Protein AF-A0A0D3KHF2-F1 (afdb_monomer_lite)

Foldseek 3Di:
DDDDPPDPPDPPPPPLVVVLVVLVVVVVVPPQDLDPPGVSVVVLVVLLVVLVVLLVVLLVLLVVQLVPDDFDVVAWAWDFDDDVPDPIDTDTHTPSVLLVVVSVVLCVVVVVLVVVLVVCCVPVVDSVSSSSCSRSSNVVSCPDLSNCCRVVVDDCDDQNPPPHDPDQDPVNVVVVVVVPPPPPPDDPDDDDDDDDDDDDDDDDDDDD

pLDDT: mean 73.29, std 20.89, range [23.81, 95.94]

Sequence (208 aa):
MAGEDAAPEMPTPPKSQIVLMVVMMGWKYLDVDVGPGTPGLLYLRLFYGAGMVLTVCCFGALYLKISAMPVDPKTKVKVTIEEPMKPKRTEEITLPEHDMREWKKMLTQSAASMVLIPLMHYKWEYTIPLVIQGVSGPLMLLSHSLSQVHLFGQPAEGALARPWKPPPTPFDGLKKAFEEPEAAAAPAEQAAGDAGGDAKKGSSKKKK

Structure (mmCIF, N/CA/C/O backbone):
data_AF-A0A0D3KHF2-F1
#
_entry.id   AF-A0A0D3KHF2-F1
#
loop_
_atom_site.group_PDB
_atom_site.id
_atom_site.type_symbol
_atom_site.label_atom_id
_atom_site.label_alt_id
_atom_site.label_comp_id
_atom_site.label_asym_id
_atom_site.label_entity_id
_atom_site.label_seq_id
_atom_site.pdbx_PDB_ins_code
_atom_site.Cartn_x
_atom_site.Cartn_y
_atom_site.Cartn_z
_atom_site.occupancy
_atom_site.B_iso_or_equiv
_atom_site.auth_seq_id
_atom_site.auth_comp_id
_atom_site.auth_asym_id
_atom_site.auth_atom_id
_atom_site.pdbx_PDB_model_num
ATOM 1 N N . MET A 1 1 ? 16.479 -44.523 27.516 1.00 39.41 1 MET A N 1
ATOM 2 C CA . MET A 1 1 ? 15.624 -43.842 26.522 1.00 39.41 1 MET A CA 1
ATOM 3 C C . MET A 1 1 ? 16.452 -42.701 25.972 1.00 39.41 1 MET A C 1
ATOM 5 O O . MET A 1 1 ? 16.993 -41.963 26.785 1.00 39.41 1 MET A O 1
ATOM 9 N N . ALA A 1 2 ? 16.648 -42.624 24.657 1.00 38.25 2 ALA A N 1
ATOM 10 C CA . ALA A 1 2 ? 17.274 -41.450 24.055 1.00 38.25 2 ALA A CA 1
ATOM 11 C C . ALA A 1 2 ? 16.235 -40.322 24.010 1.00 38.25 2 ALA A C 1
ATOM 13 O O . ALA A 1 2 ? 15.064 -40.601 23.751 1.00 38.25 2 ALA A O 1
ATOM 14 N N . GLY A 1 3 ? 16.648 -39.087 24.291 1.00 43.16 3 GLY A N 1
ATOM 15 C CA . GLY A 1 3 ? 15.872 -37.927 23.866 1.00 43.16 3 GLY A CA 1
ATOM 16 C C . GLY A 1 3 ? 16.066 -37.753 22.364 1.00 43.16 3 GLY A C 1
ATOM 17 O O . GLY A 1 3 ? 17.178 -37.945 21.876 1.00 43.16 3 GLY A O 1
ATOM 18 N N . GLU A 1 4 ? 15.002 -37.440 21.636 1.00 48.28 4 GLU A N 1
ATOM 19 C CA . GLU A 1 4 ? 15.127 -37.049 20.234 1.00 48.28 4 GLU A CA 1
ATOM 20 C C . GLU A 1 4 ? 15.826 -35.688 20.155 1.00 48.28 4 GLU A C 1
ATOM 22 O O . GLU A 1 4 ? 15.403 -34.730 20.806 1.00 48.28 4 GLU A O 1
ATOM 27 N N . ASP A 1 5 ? 16.891 -35.608 19.353 1.00 50.12 5 ASP A N 1
ATOM 28 C CA . ASP A 1 5 ? 17.493 -34.344 18.936 1.00 50.12 5 ASP A CA 1
ATOM 29 C C . ASP A 1 5 ? 16.456 -33.546 18.137 1.00 50.12 5 ASP A C 1
ATOM 31 O O . ASP A 1 5 ? 16.304 -33.706 16.923 1.00 50.12 5 ASP A O 1
ATOM 35 N N . ALA A 1 6 ? 15.722 -32.684 18.841 1.00 49.22 6 ALA A N 1
ATOM 36 C CA . ALA A 1 6 ? 14.844 -31.691 18.248 1.00 49.22 6 ALA A CA 1
ATOM 37 C C . ALA A 1 6 ? 15.706 -30.675 17.487 1.00 49.22 6 ALA A C 1
ATOM 39 O O . ALA A 1 6 ? 16.135 -29.658 18.036 1.00 49.22 6 ALA A O 1
ATOM 40 N N . ALA A 1 7 ? 16.000 -30.995 16.223 1.00 48.84 7 ALA A N 1
ATOM 41 C CA . ALA A 1 7 ? 16.761 -30.140 15.327 1.00 48.84 7 ALA A CA 1
ATOM 42 C C . ALA A 1 7 ? 16.166 -28.720 15.340 1.00 48.84 7 ALA A C 1
ATOM 44 O O . ALA A 1 7 ? 14.941 -28.583 15.270 1.00 48.84 7 ALA A O 1
ATOM 45 N N . PRO A 1 8 ? 16.994 -27.663 15.433 1.00 58.75 8 PRO A N 1
ATOM 46 C CA . PRO A 1 8 ? 16.491 -26.303 15.551 1.00 58.75 8 PRO A CA 1
ATOM 47 C C . PRO A 1 8 ? 15.648 -25.964 14.322 1.00 58.75 8 PRO A C 1
ATOM 49 O O . PRO A 1 8 ? 16.166 -25.929 13.202 1.00 58.75 8 PRO A O 1
ATOM 52 N N . GLU A 1 9 ? 14.349 -25.724 14.528 1.00 59.16 9 GLU A N 1
ATOM 53 C CA . GLU A 1 9 ? 13.431 -25.338 13.458 1.00 59.16 9 GLU A CA 1
ATOM 54 C C . GLU A 1 9 ? 13.922 -24.031 12.829 1.00 59.16 9 GLU A C 1
ATOM 56 O O . GLU A 1 9 ? 13.739 -22.942 13.379 1.00 59.16 9 GLU A O 1
ATOM 61 N N . MET A 1 10 ? 14.581 -24.137 11.670 1.00 57.12 10 MET A N 1
ATOM 62 C CA . MET A 1 10 ? 15.042 -22.967 10.931 1.00 57.12 10 MET A CA 1
ATOM 63 C C . MET A 1 10 ? 13.825 -22.085 10.633 1.00 57.12 10 MET A C 1
ATOM 65 O O . MET A 1 10 ? 12.889 -22.570 9.989 1.00 57.12 10 MET A O 1
ATOM 69 N N . PRO A 1 11 ? 13.805 -20.812 11.074 1.00 64.69 11 PRO A N 1
ATOM 70 C CA . PRO A 1 11 ? 12.620 -19.974 10.970 1.00 64.69 11 PRO A CA 1
ATOM 71 C C . PRO A 1 11 ? 12.265 -19.782 9.497 1.00 64.69 11 PRO A C 1
ATOM 73 O O . PRO A 1 11 ? 12.951 -19.066 8.765 1.00 64.69 11 PRO A O 1
ATOM 76 N N . THR A 1 12 ? 11.201 -20.457 9.051 1.00 66.12 12 THR A N 1
ATOM 77 C CA . THR A 1 12 ? 10.813 -20.469 7.639 1.00 66.12 12 THR A CA 1
ATOM 78 C C . THR A 1 12 ? 10.573 -19.033 7.175 1.00 66.12 12 THR A C 1
ATOM 80 O O . THR A 1 12 ? 9.787 -18.332 7.825 1.00 66.12 12 THR A O 1
ATOM 83 N N . PRO A 1 13 ? 11.209 -18.569 6.082 1.00 65.56 13 PRO A N 1
ATOM 84 C CA . PRO A 1 13 ? 11.082 -17.183 5.658 1.00 65.56 13 PRO A CA 1
ATOM 85 C C . PRO A 1 13 ? 9.604 -16.841 5.412 1.00 65.56 13 PRO A C 1
ATOM 87 O O . PRO A 1 13 ? 8.875 -17.651 4.828 1.00 65.56 13 PRO A O 1
ATOM 90 N N . PRO A 1 14 ? 9.125 -15.662 5.853 1.00 71.94 14 PRO A N 1
ATOM 91 C CA . PRO A 1 14 ? 7.726 -15.285 5.707 1.00 71.94 14 PRO A CA 1
ATOM 92 C C . PRO A 1 14 ? 7.303 -15.358 4.237 1.00 71.94 14 PRO A C 1
ATOM 94 O O . PRO A 1 14 ? 8.068 -15.006 3.342 1.00 71.94 14 PRO A O 1
ATOM 97 N N . LYS A 1 15 ? 6.060 -15.781 3.974 1.00 74.38 15 LYS A N 1
ATOM 98 C CA . LYS A 1 15 ? 5.566 -16.095 2.615 1.00 74.38 15 LYS A CA 1
ATOM 99 C C . LYS A 1 15 ? 5.821 -14.973 1.590 1.00 74.38 15 LYS A C 1
ATOM 101 O O . LYS A 1 15 ? 6.131 -15.261 0.440 1.00 74.38 15 LYS A O 1
ATOM 106 N N . SER A 1 16 ? 5.776 -13.709 2.024 1.00 71.75 16 SER A N 1
ATOM 107 C CA . SER A 1 16 ? 6.131 -12.533 1.211 1.00 71.75 16 SER A CA 1
ATOM 108 C C . SER A 1 16 ? 7.593 -12.543 0.721 1.00 71.75 16 SER A C 1
ATOM 110 O O . SER A 1 16 ? 7.859 -12.285 -0.450 1.00 71.75 16 SER A O 1
ATOM 112 N N . GLN A 1 17 ? 8.543 -12.931 1.579 1.00 76.75 17 GLN A N 1
ATOM 113 C CA . GLN A 1 17 ? 9.963 -13.064 1.235 1.00 76.75 17 GLN A CA 1
ATOM 114 C C . GLN A 1 17 ? 10.217 -14.236 0.275 1.00 76.75 17 GLN A C 1
ATOM 116 O O . GLN A 1 17 ? 11.038 -14.100 -0.628 1.00 76.75 17 GLN A O 1
ATOM 121 N N . ILE A 1 18 ? 9.480 -15.348 0.406 1.00 82.44 18 ILE A N 1
ATOM 122 C CA . ILE A 1 18 ? 9.547 -16.468 -0.552 1.00 82.44 18 ILE A CA 1
ATOM 123 C C . ILE A 1 18 ? 9.080 -16.010 -1.940 1.00 82.44 18 ILE A C 1
ATOM 125 O O . ILE A 1 18 ? 9.784 -16.228 -2.925 1.00 82.44 18 ILE A O 1
ATOM 129 N N . VAL A 1 19 ? 7.933 -15.325 -2.027 1.00 82.00 19 VAL A N 1
ATOM 130 C CA . VAL A 1 19 ? 7.432 -14.772 -3.299 1.00 82.00 19 VAL A CA 1
ATOM 131 C C . VAL A 1 19 ? 8.439 -13.787 -3.900 1.00 82.00 19 VAL A C 1
ATOM 133 O O . VAL A 1 19 ? 8.729 -13.869 -5.092 1.00 82.00 19 VAL A O 1
ATOM 136 N N . LEU A 1 20 ? 9.034 -12.910 -3.086 1.00 80.00 20 LEU A N 1
ATOM 137 C CA . LEU A 1 20 ? 10.070 -11.982 -3.539 1.00 80.00 20 LEU A CA 1
ATOM 138 C C . LEU A 1 20 ? 11.314 -12.706 -4.085 1.00 80.00 20 LEU A C 1
ATOM 140 O O . LEU A 1 20 ? 11.824 -12.323 -5.135 1.00 80.00 20 LEU A O 1
ATOM 144 N N . MET A 1 21 ? 11.785 -13.769 -3.424 1.00 79.94 21 MET A N 1
ATOM 145 C CA . MET A 1 21 ? 12.908 -14.582 -3.911 1.00 79.94 21 MET A CA 1
ATOM 146 C C . MET A 1 21 ? 12.594 -15.252 -5.255 1.00 79.94 21 MET A C 1
ATOM 148 O O . MET A 1 21 ? 13.414 -15.183 -6.169 1.00 79.94 21 MET A O 1
ATOM 152 N N . VAL A 1 22 ? 11.398 -15.833 -5.409 1.00 82.69 22 VAL A N 1
ATOM 153 C CA . VAL A 1 22 ? 10.952 -16.447 -6.673 1.00 82.69 22 VAL A CA 1
ATOM 154 C C . VAL A 1 22 ? 10.869 -15.410 -7.797 1.00 82.69 22 VAL A C 1
ATOM 156 O O . VAL A 1 22 ? 11.340 -15.672 -8.900 1.00 82.69 22 VAL A O 1
ATOM 159 N N . VAL A 1 23 ? 10.344 -14.213 -7.521 1.00 80.75 23 VAL A N 1
ATOM 160 C CA . VAL A 1 23 ? 10.268 -13.110 -8.496 1.00 80.75 23 VAL A CA 1
ATOM 161 C C . VAL A 1 23 ? 11.658 -12.632 -8.914 1.00 80.75 23 VAL A C 1
ATOM 163 O O . VAL A 1 23 ? 11.916 -12.487 -10.105 1.00 80.75 23 VAL A O 1
ATOM 166 N N . MET A 1 24 ? 12.573 -12.428 -7.964 1.00 78.56 24 MET A N 1
ATOM 167 C CA . MET A 1 24 ? 13.939 -11.964 -8.246 1.00 78.56 24 MET A CA 1
ATOM 168 C C . MET A 1 24 ? 14.760 -13.018 -9.006 1.00 78.56 24 MET A C 1
ATOM 170 O O . MET A 1 24 ? 15.545 -12.673 -9.889 1.00 78.56 24 MET A O 1
ATOM 174 N N . MET A 1 25 ? 14.552 -14.305 -8.709 1.00 79.25 25 MET A N 1
ATOM 175 C CA . MET A 1 25 ? 15.167 -15.409 -9.446 1.00 79.25 25 MET A CA 1
ATOM 176 C C . MET A 1 25 ? 14.580 -15.536 -10.857 1.00 79.25 25 MET A C 1
ATOM 178 O O . MET A 1 25 ? 15.339 -15.616 -11.818 1.00 79.25 25 MET A O 1
ATOM 182 N N . GLY A 1 26 ? 13.252 -15.474 -11.005 1.00 77.25 26 GLY A N 1
ATOM 183 C CA . GLY A 1 26 ? 12.577 -15.486 -12.306 1.00 77.25 26 GLY A CA 1
ATOM 184 C C . GLY A 1 26 ? 12.985 -14.310 -13.195 1.00 77.25 26 GLY A C 1
ATOM 185 O O . GLY A 1 26 ? 13.278 -14.511 -14.369 1.00 77.25 26 GLY A O 1
ATOM 186 N N . TRP A 1 27 ? 13.111 -13.106 -12.628 1.00 74.06 27 TRP A N 1
ATOM 187 C CA . TRP A 1 27 ? 13.583 -11.913 -13.339 1.00 74.06 27 TRP A CA 1
ATOM 188 C C . TRP A 1 27 ? 14.964 -12.116 -13.981 1.00 74.06 27 TRP A C 1
ATOM 190 O O . TRP A 1 27 ? 15.187 -11.680 -15.107 1.00 74.06 27 TRP A O 1
ATOM 200 N N . LYS A 1 28 ? 15.874 -12.839 -13.310 1.00 70.50 28 LYS A N 1
ATOM 201 C CA . LYS A 1 28 ? 17.204 -13.172 -13.849 1.00 70.50 28 LYS A CA 1
ATOM 202 C C . LYS A 1 28 ? 17.163 -14.153 -15.033 1.00 70.50 28 LYS A C 1
ATOM 204 O O . LYS A 1 28 ? 18.099 -14.157 -15.822 1.00 70.50 28 LYS A O 1
ATOM 209 N N . TYR A 1 29 ? 16.115 -14.967 -15.163 1.00 76.00 29 TYR A N 1
ATOM 210 C CA . TYR A 1 29 ? 15.938 -15.920 -16.270 1.00 76.00 29 TYR A CA 1
ATOM 211 C C . TYR A 1 29 ? 15.040 -15.399 -17.402 1.00 76.00 29 TYR A C 1
ATOM 213 O O . TYR A 1 29 ? 14.817 -16.117 -18.372 1.00 76.00 29 TYR A O 1
ATOM 221 N N . LEU A 1 30 ? 14.489 -14.188 -17.279 1.00 70.44 30 LEU A N 1
ATOM 222 C CA . LEU A 1 30 ? 13.544 -13.646 -18.257 1.00 70.44 30 LEU A CA 1
ATOM 223 C C . LEU A 1 30 ? 14.213 -12.929 -19.444 1.00 70.44 30 LEU A C 1
ATOM 225 O O . LEU A 1 30 ? 13.514 -12.627 -20.406 1.00 70.44 30 LEU A O 1
ATOM 229 N N . ASP A 1 31 ? 15.514 -12.612 -19.352 1.00 67.94 31 ASP A N 1
ATOM 230 C CA . ASP A 1 31 ? 16.320 -11.867 -20.346 1.00 67.94 31 ASP A CA 1
ATOM 231 C C . ASP A 1 31 ? 15.633 -10.613 -20.941 1.00 67.94 31 ASP A C 1
ATOM 233 O O . ASP A 1 31 ? 15.894 -10.185 -22.067 1.00 67.94 31 ASP A O 1
ATOM 237 N N . VAL A 1 32 ? 14.753 -9.974 -20.159 1.00 70.25 32 VAL A N 1
ATOM 238 C CA . VAL A 1 32 ? 14.093 -8.722 -20.545 1.00 70.25 32 VAL A CA 1
ATOM 239 C C . VAL A 1 32 ? 15.093 -7.579 -20.419 1.00 70.25 32 VAL A C 1
ATOM 241 O O . VAL A 1 32 ? 15.380 -7.107 -19.317 1.00 70.25 32 VAL A O 1
ATOM 244 N N . ASP A 1 33 ? 15.578 -7.093 -21.559 1.00 76.25 33 ASP A N 1
ATOM 245 C CA . ASP A 1 33 ? 16.363 -5.865 -21.619 1.00 76.25 33 ASP A CA 1
ATOM 246 C C . ASP A 1 33 ? 15.518 -4.668 -21.145 1.00 76.25 33 ASP A C 1
ATOM 248 O O . ASP A 1 33 ? 14.537 -4.263 -21.778 1.00 76.25 33 ASP A O 1
ATOM 252 N N . VAL A 1 34 ? 15.910 -4.101 -20.005 1.00 78.94 34 VAL A N 1
ATOM 253 C CA . VAL A 1 34 ? 15.303 -2.920 -19.373 1.00 78.94 34 VAL A CA 1
ATOM 254 C C . VAL A 1 34 ? 16.197 -1.678 -19.462 1.00 78.94 34 VAL A C 1
ATOM 256 O O . VAL A 1 34 ? 16.056 -0.759 -18.653 1.00 78.94 34 VAL A O 1
ATOM 259 N N . GLY A 1 35 ? 17.117 -1.645 -20.430 1.00 79.25 35 GLY A N 1
ATOM 260 C CA . GLY A 1 35 ? 17.930 -0.474 -20.737 1.00 79.25 35 GLY A CA 1
ATOM 261 C C . GLY A 1 35 ? 17.116 0.752 -21.196 1.00 79.25 35 GLY A C 1
ATOM 262 O O . GLY A 1 35 ? 15.934 0.645 -21.548 1.00 79.25 35 GLY A O 1
ATOM 263 N N . PRO A 1 36 ? 17.724 1.951 -21.210 1.00 75.19 36 PRO A N 1
ATOM 264 C CA . PRO A 1 36 ? 17.046 3.175 -21.629 1.00 75.19 36 PRO A CA 1
ATOM 265 C C . PRO A 1 36 ? 16.529 3.086 -23.072 1.00 75.19 36 PRO A C 1
ATOM 267 O O . PRO A 1 36 ? 17.277 2.805 -24.004 1.00 75.19 36 PRO A O 1
ATOM 270 N N . GLY A 1 37 ? 15.232 3.343 -23.257 1.00 78.88 37 GLY A N 1
ATOM 271 C CA . GLY A 1 37 ? 14.568 3.304 -24.566 1.00 78.88 37 GLY A CA 1
ATOM 272 C C . GLY A 1 37 ? 14.033 1.934 -25.007 1.00 78.88 37 GLY A C 1
ATOM 273 O O . GLY A 1 37 ? 13.411 1.862 -26.066 1.00 78.88 37 GLY A O 1
ATOM 274 N N . THR A 1 38 ? 14.208 0.861 -24.226 1.00 86.94 38 THR A N 1
ATOM 275 C CA . THR A 1 38 ? 13.707 -0.472 -24.606 1.00 86.94 38 THR A CA 1
ATOM 276 C C . THR A 1 38 ? 12.201 -0.645 -24.337 1.00 86.94 38 THR A C 1
ATOM 278 O O . THR A 1 38 ? 11.642 -0.009 -23.433 1.00 86.94 38 THR A O 1
ATOM 281 N N . PRO A 1 39 ? 11.515 -1.568 -25.044 1.00 85.94 39 PRO A N 1
ATOM 282 C CA . PRO A 1 39 ? 10.154 -1.976 -24.690 1.00 85.94 39 PRO A CA 1
ATOM 283 C C . PRO A 1 39 ? 10.059 -2.612 -23.294 1.00 85.94 39 PRO A C 1
ATOM 285 O O . PRO A 1 39 ? 9.077 -2.391 -22.587 1.00 85.94 39 PRO A O 1
ATOM 288 N N . GLY A 1 40 ? 11.090 -3.351 -22.860 1.00 86.69 40 GLY A N 1
ATOM 289 C CA . GLY A 1 40 ? 11.139 -3.979 -21.535 1.00 86.69 40 GLY A CA 1
ATOM 290 C C . GLY A 1 40 ? 11.059 -2.965 -20.394 1.00 86.69 40 GLY A C 1
ATOM 291 O O . GLY A 1 40 ? 10.315 -3.166 -19.431 1.00 86.69 40 GLY A O 1
ATOM 292 N N . LEU A 1 41 ? 11.740 -1.824 -20.536 1.00 88.38 41 LEU A N 1
ATOM 293 C CA . LEU A 1 41 ? 11.661 -0.712 -19.590 1.00 88.38 41 LEU A CA 1
ATOM 294 C C . LEU A 1 41 ? 10.245 -0.108 -19.516 1.00 88.38 41 LEU A C 1
ATOM 296 O O . LEU A 1 41 ? 9.784 0.254 -18.430 1.00 88.38 41 LEU A O 1
ATOM 300 N N . LEU A 1 42 ? 9.520 -0.035 -20.639 1.00 89.44 42 LEU A N 1
ATOM 301 C CA . LEU A 1 42 ? 8.116 0.388 -20.645 1.00 89.44 42 LEU A CA 1
ATOM 302 C C . LEU A 1 42 ? 7.215 -0.641 -19.945 1.00 89.44 42 LEU A C 1
ATOM 304 O O . LEU A 1 42 ? 6.400 -0.251 -19.108 1.00 89.44 42 LEU A O 1
ATOM 308 N N . TYR A 1 43 ? 7.383 -1.939 -20.216 1.00 90.38 43 TYR A N 1
ATOM 309 C CA . TYR A 1 43 ? 6.613 -2.990 -19.542 1.00 90.38 43 TYR A CA 1
ATOM 310 C C . TYR A 1 43 ? 6.849 -2.999 -18.025 1.00 90.38 43 TYR A C 1
ATOM 312 O O . TYR A 1 43 ? 5.887 -3.108 -17.267 1.00 90.38 43 TYR A O 1
ATOM 320 N N . LEU A 1 44 ? 8.086 -2.782 -17.563 1.00 90.38 44 LEU A N 1
ATOM 321 C CA . LEU A 1 44 ? 8.397 -2.642 -16.136 1.00 90.38 44 LEU A CA 1
ATOM 322 C C . LEU A 1 44 ? 7.713 -1.418 -15.500 1.00 90.38 44 LEU A C 1
ATOM 324 O O . LEU A 1 44 ? 7.176 -1.509 -14.394 1.00 90.38 44 LEU A O 1
ATOM 328 N N . ARG A 1 45 ? 7.689 -0.275 -16.196 1.00 92.69 45 ARG A N 1
ATOM 329 C CA . ARG A 1 45 ? 6.992 0.939 -15.733 1.00 92.69 45 ARG A CA 1
ATOM 330 C C . ARG A 1 45 ? 5.477 0.735 -15.655 1.00 92.69 45 ARG A C 1
ATOM 332 O O . ARG A 1 45 ? 4.865 1.155 -14.676 1.00 92.69 45 ARG A O 1
ATOM 339 N N . LEU A 1 46 ? 4.885 0.049 -16.635 1.00 93.50 46 LEU A N 1
ATOM 340 C CA . LEU A 1 46 ? 3.462 -0.312 -16.637 1.00 93.50 46 LEU A CA 1
ATOM 341 C C . LEU A 1 46 ? 3.125 -1.319 -15.527 1.00 93.50 46 LEU A C 1
ATOM 343 O O . LEU A 1 46 ? 2.124 -1.144 -14.837 1.00 93.50 46 LEU A O 1
ATOM 347 N N . PHE A 1 47 ? 3.979 -2.320 -15.302 1.00 92.75 47 PHE A N 1
ATOM 348 C CA . PHE A 1 47 ? 3.849 -3.286 -14.209 1.00 92.75 47 PHE A CA 1
ATOM 349 C C . PHE A 1 47 ? 3.871 -2.602 -12.833 1.00 92.75 47 PHE A C 1
ATOM 351 O O . PHE A 1 47 ? 2.952 -2.787 -12.033 1.00 92.75 47 PHE A O 1
ATOM 358 N N . TYR A 1 48 ? 4.872 -1.751 -12.581 1.00 93.56 48 TYR A N 1
ATOM 359 C CA . TYR A 1 48 ? 4.948 -0.956 -11.355 1.00 93.56 48 TYR A CA 1
ATOM 360 C C . TYR A 1 48 ? 3.725 -0.040 -11.197 1.00 93.56 48 TYR A C 1
ATOM 362 O O . TYR A 1 48 ? 3.127 0.008 -10.123 1.00 93.56 48 TYR A O 1
ATOM 370 N N . GLY A 1 49 ? 3.310 0.641 -12.272 1.00 94.88 49 GLY A N 1
ATOM 371 C CA . GLY A 1 49 ? 2.126 1.501 -12.282 1.00 94.88 49 GLY A CA 1
ATOM 372 C C . GLY A 1 49 ? 0.840 0.749 -11.931 1.00 94.88 49 GLY A C 1
ATOM 373 O O . GLY A 1 49 ? 0.070 1.220 -11.097 1.00 94.88 49 GLY A O 1
ATOM 374 N N . ALA A 1 50 ? 0.632 -0.447 -12.487 1.00 94.88 50 ALA A N 1
ATOM 375 C CA . ALA A 1 50 ? -0.513 -1.299 -12.167 1.00 94.88 50 ALA A CA 1
ATOM 376 C C . ALA A 1 50 ? -0.502 -1.758 -10.697 1.00 94.88 50 ALA A C 1
ATOM 378 O O . ALA A 1 50 ? -1.525 -1.662 -10.016 1.00 94.88 50 ALA A O 1
ATOM 379 N N . GLY A 1 51 ? 0.657 -2.179 -10.175 1.00 92.62 51 GLY A N 1
ATOM 380 C CA . GLY A 1 51 ? 0.825 -2.513 -8.756 1.00 92.62 51 GLY A CA 1
ATOM 381 C C . GLY A 1 51 ? 0.572 -1.315 -7.831 1.00 92.62 51 GLY A C 1
ATOM 382 O O . GLY A 1 51 ? -0.077 -1.451 -6.792 1.00 92.62 51 GLY A O 1
ATOM 383 N N . MET A 1 52 ? 1.009 -0.116 -8.222 1.00 93.38 52 MET A N 1
ATOM 384 C CA . MET A 1 52 ? 0.778 1.121 -7.473 1.00 93.38 52 MET A CA 1
ATOM 385 C C . MET A 1 52 ? -0.699 1.545 -7.495 1.00 93.38 52 MET A C 1
ATOM 387 O O . MET A 1 52 ? -1.240 1.881 -6.443 1.00 93.38 52 MET A O 1
ATOM 391 N N . VAL A 1 53 ? -1.386 1.450 -8.641 1.00 95.12 53 VAL A N 1
ATOM 392 C CA . VAL A 1 53 ? -2.840 1.684 -8.740 1.00 95.12 53 VAL A CA 1
ATOM 393 C C . VAL A 1 53 ? -3.609 0.700 -7.858 1.00 95.12 53 VAL A C 1
ATOM 395 O O . VAL A 1 53 ? -4.424 1.136 -7.049 1.00 95.12 53 VAL A O 1
ATOM 398 N N . LEU A 1 54 ? -3.301 -0.601 -7.923 1.00 94.31 54 LEU A N 1
ATOM 399 C CA . LEU A 1 54 ? -3.902 -1.616 -7.049 1.00 94.31 54 LEU A CA 1
ATOM 400 C C . LEU A 1 54 ? -3.687 -1.285 -5.562 1.00 94.31 54 LEU A C 1
ATOM 402 O O . LEU A 1 54 ? -4.631 -1.325 -4.775 1.00 94.31 54 LEU A O 1
ATOM 406 N N . THR A 1 55 ? -2.466 -0.889 -5.189 1.00 93.12 55 THR A N 1
ATOM 407 C CA . THR A 1 55 ? -2.111 -0.485 -3.818 1.00 93.12 55 THR A CA 1
ATOM 408 C C . THR A 1 55 ? -2.955 0.709 -3.350 1.00 93.12 55 THR A C 1
ATOM 410 O O . THR A 1 55 ? -3.530 0.673 -2.261 1.00 93.12 55 THR A O 1
ATOM 413 N N . VAL A 1 56 ? -3.099 1.748 -4.181 1.00 94.50 56 VAL A N 1
ATOM 414 C CA . VAL A 1 56 ? -3.918 2.936 -3.879 1.00 94.50 56 VAL A CA 1
ATOM 415 C C . VAL A 1 56 ? -5.411 2.593 -3.799 1.00 94.50 56 VAL A C 1
ATOM 417 O O . VAL A 1 56 ? -6.085 3.035 -2.867 1.00 94.50 56 VAL A O 1
ATOM 420 N N . CYS A 1 57 ? -5.932 1.754 -4.700 1.00 95.25 57 CYS A N 1
ATOM 421 C CA . CYS A 1 57 ? -7.313 1.269 -4.644 1.00 95.25 57 CYS A CA 1
ATOM 422 C C . CYS A 1 57 ? -7.597 0.491 -3.350 1.00 95.25 57 CYS A C 1
ATOM 424 O O . CYS A 1 57 ? -8.627 0.720 -2.714 1.00 95.25 57 CYS A O 1
ATOM 426 N N . CYS A 1 58 ? -6.675 -0.370 -2.907 1.00 94.44 58 CYS A N 1
ATOM 427 C CA . CYS A 1 58 ? -6.785 -1.067 -1.625 1.00 94.44 58 CYS A CA 1
ATOM 428 C C . CYS A 1 58 ? -6.745 -0.098 -0.429 1.00 94.44 58 CYS A C 1
ATOM 430 O O . CYS A 1 58 ? -7.572 -0.231 0.473 1.00 94.44 58 CYS A O 1
ATOM 432 N N . PHE A 1 59 ? -5.870 0.917 -0.428 1.00 95.19 59 PHE A N 1
ATOM 433 C CA . PHE A 1 59 ? -5.876 1.959 0.612 1.00 95.19 59 PHE A CA 1
ATOM 434 C C . PHE A 1 59 ? -7.193 2.748 0.658 1.00 95.19 59 PHE A C 1
ATOM 436 O O . PHE A 1 59 ? -7.689 3.020 1.753 1.00 95.19 59 PHE A O 1
ATOM 443 N N . GLY A 1 60 ? -7.784 3.073 -0.496 1.00 95.69 60 GLY A N 1
ATOM 444 C CA . GLY A 1 60 ? -9.094 3.725 -0.584 1.00 95.69 60 GLY A CA 1
ATOM 445 C C . GLY A 1 60 ? -10.236 2.838 -0.076 1.00 95.69 60 GLY A C 1
ATOM 446 O O . GLY A 1 60 ? -11.053 3.284 0.727 1.00 95.69 60 GLY A O 1
ATOM 447 N N . ALA A 1 61 ? -10.260 1.561 -0.468 1.00 95.31 61 ALA A N 1
ATOM 448 C CA . ALA A 1 61 ? -11.248 0.592 0.009 1.00 95.31 61 ALA A CA 1
ATOM 449 C C . ALA A 1 61 ? -11.171 0.379 1.533 1.00 95.31 61 ALA A C 1
ATOM 451 O O . ALA A 1 61 ? -12.206 0.314 2.199 1.00 95.31 61 ALA A O 1
ATOM 452 N N . LEU A 1 62 ? -9.956 0.333 2.095 1.00 95.12 62 LEU A N 1
ATOM 453 C CA . LEU A 1 62 ? -9.735 0.323 3.543 1.00 95.12 62 LEU A CA 1
ATOM 454 C C . LEU A 1 62 ? -10.284 1.588 4.208 1.00 95.12 62 LEU A C 1
ATOM 456 O O . LEU A 1 62 ? -11.060 1.482 5.152 1.00 95.12 62 LEU A O 1
ATOM 460 N N . TYR A 1 63 ? -9.930 2.772 3.701 1.00 95.94 63 TYR A N 1
ATOM 461 C CA . TYR A 1 63 ? -10.391 4.047 4.256 1.00 95.94 63 TYR A CA 1
ATOM 462 C C . TYR A 1 63 ? -11.921 4.130 4.318 1.00 95.94 63 TYR A C 1
ATOM 464 O O . TYR A 1 63 ? -12.475 4.508 5.351 1.00 95.94 63 TYR A O 1
ATOM 472 N N . LEU A 1 64 ? -12.602 3.726 3.240 1.00 95.69 64 LEU A N 1
ATOM 473 C CA . LEU A 1 64 ? -14.062 3.713 3.167 1.00 95.69 64 LEU A CA 1
ATOM 474 C C . LEU A 1 64 ? -14.679 2.714 4.156 1.00 95.69 64 LEU A C 1
ATOM 476 O O . LEU A 1 64 ? -15.597 3.087 4.881 1.00 95.69 64 LEU A O 1
ATOM 480 N N . LYS A 1 65 ? -14.160 1.479 4.250 1.00 93.12 65 LYS A N 1
ATOM 481 C CA . LYS A 1 65 ? -14.671 0.484 5.212 1.00 93.12 65 LYS A CA 1
ATOM 482 C C . LYS A 1 65 ? -14.455 0.899 6.669 1.00 93.12 65 LYS A C 1
ATOM 484 O O . LYS A 1 65 ? -15.369 0.755 7.473 1.00 93.12 65 LYS A O 1
ATOM 489 N N . ILE A 1 66 ? -13.288 1.454 7.004 1.00 92.06 66 ILE A N 1
ATOM 490 C CA . ILE A 1 66 ? -12.978 1.913 8.368 1.00 92.06 66 ILE A CA 1
ATOM 491 C C . ILE A 1 66 ? -13.853 3.115 8.745 1.00 92.06 66 ILE A C 1
ATOM 493 O O . ILE A 1 66 ? -14.391 3.154 9.848 1.00 92.06 66 ILE A O 1
ATOM 497 N N . SER A 1 67 ? -14.043 4.065 7.824 1.00 90.88 67 SER A N 1
ATOM 498 C CA . SER A 1 67 ? -14.866 5.264 8.055 1.00 90.88 67 SER A CA 1
ATOM 499 C C . SER A 1 67 ? -16.373 4.971 8.104 1.00 90.88 67 SER A C 1
ATOM 501 O O . SER A 1 67 ? -17.128 5.788 8.620 1.00 90.88 67 SER A O 1
ATOM 503 N N . ALA A 1 68 ? -16.811 3.819 7.586 1.00 90.94 68 ALA A N 1
ATOM 504 C CA . ALA A 1 68 ? -18.194 3.347 7.648 1.00 90.94 68 ALA A CA 1
ATOM 505 C C . ALA A 1 68 ? -18.501 2.461 8.876 1.00 90.94 68 ALA A C 1
ATOM 507 O O . ALA A 1 68 ? -19.639 2.018 9.030 1.00 90.94 68 ALA A O 1
ATOM 508 N N . MET A 1 69 ? -17.521 2.176 9.744 1.00 86.62 69 MET A N 1
ATOM 509 C CA . MET A 1 69 ? -17.769 1.411 10.971 1.00 86.62 69 MET A CA 1
ATOM 510 C C . MET A 1 69 ? -18.587 2.218 11.998 1.00 86.62 69 MET A C 1
ATOM 512 O O . MET A 1 69 ? -18.329 3.410 12.182 1.00 86.62 69 MET A O 1
ATOM 516 N N . PRO A 1 70 ? -19.514 1.578 12.739 1.00 84.00 70 PRO A N 1
ATOM 517 C CA . PRO A 1 70 ? -20.164 2.209 13.881 1.00 84.00 70 PRO A CA 1
ATOM 518 C C . PRO A 1 70 ? -19.148 2.508 14.994 1.00 84.00 70 PRO A C 1
ATOM 520 O O . PRO A 1 70 ? -18.237 1.724 15.271 1.00 84.00 70 PRO A O 1
ATOM 523 N N . VAL A 1 71 ? -19.316 3.651 15.661 1.00 82.44 71 VAL A N 1
ATOM 524 C CA . VAL A 1 71 ? -18.489 4.044 16.811 1.00 82.44 71 VAL A CA 1
ATOM 525 C C . VAL A 1 71 ? -19.149 3.538 18.093 1.00 82.44 71 VAL A C 1
ATOM 527 O O . VAL A 1 71 ? -19.859 4.278 18.769 1.00 82.44 71 VAL A O 1
ATOM 530 N N . ASP A 1 72 ? -18.926 2.268 18.431 1.00 74.62 72 ASP A N 1
ATOM 531 C CA . ASP A 1 72 ? -19.436 1.674 19.672 1.00 74.62 72 ASP A CA 1
ATOM 532 C C . ASP A 1 72 ? -18.611 2.132 20.894 1.00 74.62 72 ASP A C 1
ATOM 534 O O . ASP A 1 72 ? -17.479 1.672 21.079 1.00 74.62 72 ASP A O 1
ATOM 538 N N . PRO A 1 73 ? -19.149 2.974 21.804 1.00 63.31 73 PRO A N 1
ATOM 539 C CA . PRO A 1 73 ? -18.378 3.526 22.928 1.00 63.31 73 PRO A CA 1
ATOM 540 C C . PRO A 1 73 ? -18.011 2.481 23.996 1.00 63.31 73 PRO A C 1
ATOM 542 O O . PRO A 1 73 ? -17.200 2.755 24.881 1.00 63.31 73 PRO A O 1
ATOM 545 N N . LYS A 1 74 ? -18.607 1.283 23.921 1.00 61.19 74 LYS A N 1
ATOM 546 C CA . LYS A 1 74 ? -18.296 0.131 24.781 1.00 61.19 74 LYS A CA 1
ATOM 547 C C . LYS A 1 74 ? -17.068 -0.650 24.299 1.00 61.19 74 LYS A C 1
ATOM 549 O O . LYS A 1 74 ? -16.458 -1.356 25.097 1.00 61.19 74 LYS A O 1
ATOM 554 N N . THR A 1 75 ? -16.695 -0.524 23.026 1.00 69.94 75 THR A N 1
ATOM 555 C CA . THR A 1 75 ? -15.719 -1.409 22.375 1.00 69.94 75 THR A CA 1
ATOM 556 C C . THR A 1 75 ? -14.394 -0.677 22.181 1.00 69.94 75 THR A C 1
ATOM 558 O O . THR A 1 75 ? -14.040 -0.230 21.087 1.00 69.94 75 THR A O 1
ATOM 561 N N . LYS A 1 76 ? -13.671 -0.505 23.294 1.00 75.25 76 LYS A N 1
ATOM 562 C CA . LYS A 1 76 ? -12.374 0.178 23.325 1.00 75.25 76 LYS A CA 1
ATOM 563 C C . LYS A 1 76 ? -11.199 -0.796 23.258 1.00 75.25 76 LYS A C 1
ATOM 565 O O . LYS A 1 76 ? -11.215 -1.847 23.892 1.00 75.25 76 LYS A O 1
ATOM 570 N N . VAL A 1 77 ? -10.142 -0.388 22.565 1.00 74.31 77 VAL A N 1
ATOM 571 C CA . VAL A 1 77 ? -8.843 -1.067 22.502 1.00 74.31 77 VAL A CA 1
ATOM 572 C C . VAL A 1 77 ? -7.842 -0.286 23.354 1.00 74.31 77 VAL A C 1
ATOM 574 O O . VAL A 1 77 ? -7.737 0.934 23.230 1.00 74.31 77 VAL A O 1
ATOM 577 N N . LYS A 1 78 ? -7.085 -0.984 24.207 1.00 75.38 78 LYS A N 1
ATOM 578 C CA . LYS A 1 78 ? -5.935 -0.402 24.916 1.00 75.38 78 LYS A CA 1
ATOM 579 C C . LYS A 1 78 ? -4.722 -0.427 23.999 1.00 75.38 78 LYS A C 1
ATOM 581 O O . LYS A 1 78 ? -4.256 -1.501 23.635 1.00 75.38 78 LYS A O 1
ATOM 586 N N . VAL A 1 79 ? -4.225 0.750 23.636 1.00 71.62 79 VAL A N 1
ATOM 587 C CA . VAL A 1 79 ? -3.060 0.917 22.761 1.00 71.62 79 VAL A CA 1
ATOM 588 C C . VAL A 1 79 ? -1.934 1.554 23.556 1.00 71.62 79 VAL A C 1
ATOM 590 O O . VAL A 1 79 ? -2.054 2.693 24.007 1.00 71.62 79 VAL A O 1
ATOM 593 N N . THR A 1 80 ? -0.830 0.828 23.718 1.00 72.69 80 THR A N 1
ATOM 594 C CA . THR A 1 80 ? 0.419 1.391 24.235 1.00 72.69 80 THR A CA 1
ATOM 595 C C . THR A 1 80 ? 1.149 2.085 23.093 1.00 72.69 80 THR A C 1
ATOM 597 O O . THR A 1 80 ? 1.616 1.447 22.154 1.00 72.69 80 THR A O 1
ATOM 600 N N . ILE A 1 81 ? 1.223 3.409 23.171 1.00 67.75 81 ILE A N 1
ATOM 601 C CA . ILE A 1 81 ? 1.959 4.259 22.246 1.00 67.75 81 ILE A CA 1
ATOM 602 C C . ILE A 1 81 ? 3.397 4.362 22.755 1.00 67.75 81 ILE A C 1
ATOM 604 O O . ILE A 1 81 ? 3.666 4.945 23.811 1.00 67.75 81 ILE A O 1
ATOM 608 N N . GLU A 1 82 ? 4.316 3.786 21.986 1.00 62.06 82 GLU A N 1
ATOM 609 C CA . GLU A 1 82 ? 5.757 3.863 22.214 1.00 62.06 82 GLU A CA 1
ATOM 610 C C . GLU A 1 82 ? 6.372 4.818 21.187 1.00 62.06 82 GLU A C 1
ATOM 612 O O . GLU A 1 82 ? 6.749 4.423 20.086 1.00 62.06 82 GLU A O 1
ATOM 617 N N . GLU A 1 83 ? 6.428 6.107 21.527 1.00 66.81 83 GLU A N 1
ATOM 618 C CA . GLU A 1 83 ? 7.172 7.080 20.727 1.00 66.81 83 GLU A CA 1
ATOM 619 C C . GLU A 1 83 ? 8.659 7.077 21.126 1.00 66.81 83 GLU A C 1
ATOM 621 O O . GLU A 1 83 ? 8.955 7.081 22.322 1.00 66.81 83 GLU A O 1
ATOM 626 N N . PRO A 1 84 ? 9.612 7.190 20.181 1.00 56.38 84 PRO A N 1
ATOM 627 C CA . PRO A 1 84 ? 11.050 7.072 20.463 1.00 56.38 84 PRO A CA 1
ATOM 628 C C . PRO A 1 84 ? 11.656 8.202 21.322 1.00 56.38 84 PRO A C 1
ATOM 630 O O . PRO A 1 84 ? 12.853 8.178 21.590 1.00 56.38 84 PRO A O 1
ATOM 633 N N . MET A 1 85 ? 10.866 9.199 21.744 1.00 64.00 85 MET A N 1
ATOM 634 C CA . MET A 1 85 ? 11.304 10.322 22.593 1.00 64.00 85 MET A CA 1
ATOM 635 C C . MET A 1 85 ? 10.289 10.724 23.685 1.00 64.00 85 MET A C 1
ATOM 637 O O . MET A 1 85 ? 10.447 11.776 24.303 1.00 64.00 85 MET A O 1
ATOM 641 N N . LYS A 1 86 ? 9.241 9.927 23.951 1.00 64.44 86 LYS A N 1
ATOM 642 C CA . LYS A 1 86 ? 8.271 10.204 25.032 1.00 64.44 86 LYS A CA 1
ATOM 643 C C . LYS A 1 86 ? 8.103 8.986 25.952 1.00 64.44 86 LYS A C 1
ATOM 645 O O . LYS A 1 86 ? 8.243 7.858 25.486 1.00 64.44 86 LYS A O 1
ATOM 650 N N . PRO A 1 87 ? 7.767 9.175 27.245 1.00 67.88 87 PRO A N 1
ATOM 651 C CA . PRO A 1 87 ? 7.394 8.057 28.111 1.00 67.88 87 PRO A CA 1
ATOM 652 C C . PRO A 1 87 ? 6.195 7.304 27.522 1.00 67.88 87 PRO A C 1
ATOM 654 O O . PRO A 1 87 ? 5.259 7.936 27.025 1.00 67.88 87 PRO A O 1
ATOM 657 N N . LYS A 1 88 ? 6.220 5.967 27.602 1.00 71.44 88 LYS A N 1
ATOM 658 C CA . LYS A 1 88 ? 5.158 5.091 27.082 1.00 71.44 88 LYS A CA 1
ATOM 659 C C . LYS A 1 88 ? 3.800 5.500 27.660 1.00 71.44 88 LYS A C 1
ATOM 661 O O . LYS A 1 88 ? 3.657 5.620 28.877 1.00 71.44 88 LYS A O 1
ATOM 666 N N . ARG A 1 89 ? 2.800 5.699 26.799 1.00 69.88 89 ARG A N 1
ATOM 667 C CA . ARG A 1 89 ? 1.426 6.052 27.198 1.00 69.88 89 ARG A CA 1
ATOM 668 C C . ARG A 1 89 ? 0.459 4.982 26.726 1.00 69.88 89 ARG A C 1
ATOM 670 O O . ARG A 1 89 ? 0.518 4.584 25.571 1.00 69.88 89 ARG A O 1
ATOM 677 N N . THR A 1 90 ? -0.446 4.548 27.595 1.00 76.88 90 THR A N 1
ATOM 678 C CA . THR A 1 90 ? -1.541 3.650 27.211 1.00 76.88 90 THR A CA 1
ATOM 679 C C . THR A 1 90 ? -2.822 4.461 27.080 1.00 76.88 90 THR A C 1
ATOM 681 O O . THR A 1 90 ? -3.284 5.039 28.061 1.00 76.88 90 THR A O 1
ATOM 684 N N . GLU A 1 91 ? -3.395 4.496 25.880 1.00 79.38 91 GLU A N 1
ATOM 685 C CA . GLU A 1 91 ? -4.676 5.147 25.592 1.00 79.38 91 GLU A CA 1
ATOM 686 C C . GLU A 1 91 ? -5.774 4.089 25.400 1.00 79.38 91 GLU A C 1
ATOM 688 O O . GLU A 1 91 ? -5.546 3.045 24.787 1.00 79.38 91 GLU A O 1
ATOM 693 N N . GLU A 1 92 ? -6.978 4.352 25.916 1.00 81.81 92 GLU A N 1
ATOM 694 C CA . GLU A 1 92 ? -8.185 3.594 25.566 1.00 81.81 92 GLU A CA 1
ATOM 695 C C . GLU A 1 92 ? -8.899 4.290 24.405 1.00 81.81 92 GLU A C 1
ATOM 697 O O . GLU A 1 92 ? -9.553 5.313 24.610 1.00 81.81 92 GLU A O 1
ATOM 702 N N . ILE A 1 93 ? -8.799 3.725 23.203 1.00 83.62 93 ILE A N 1
ATOM 703 C CA . ILE A 1 93 ? -9.333 4.321 21.968 1.00 83.62 93 ILE A CA 1
ATOM 704 C C . ILE A 1 93 ? -10.405 3.425 21.345 1.00 83.62 93 ILE A C 1
ATOM 706 O O . ILE A 1 93 ? -10.475 2.233 21.646 1.00 83.62 93 ILE A O 1
ATOM 710 N N . THR A 1 94 ? -11.267 3.970 20.489 1.00 87.00 94 THR A N 1
ATOM 711 C CA . THR A 1 94 ? -12.337 3.166 19.860 1.00 87.00 94 THR A CA 1
ATOM 712 C C . THR A 1 94 ? -11.791 2.247 18.757 1.00 87.00 94 THR A C 1
ATOM 714 O O . THR A 1 94 ? -10.749 2.534 18.165 1.00 87.00 94 THR A O 1
ATOM 717 N N . LEU A 1 95 ? -12.497 1.150 18.443 1.00 86.44 95 LEU A N 1
ATOM 718 C CA . LEU A 1 95 ? -12.167 0.268 17.307 1.00 86.44 95 LEU A CA 1
ATOM 719 C C . LEU A 1 95 ? -11.887 1.016 15.979 1.00 86.44 95 LEU A C 1
ATOM 721 O O . LEU A 1 95 ? -10.806 0.816 15.421 1.00 86.44 95 LEU A O 1
ATOM 725 N N . PRO A 1 96 ? -12.788 1.881 15.460 1.00 87.06 96 PRO A N 1
ATOM 726 C CA . PRO A 1 96 ? -12.527 2.612 14.219 1.00 87.06 96 PRO A CA 1
ATOM 727 C C . PRO A 1 96 ? -11.358 3.591 14.328 1.00 87.06 96 PRO A C 1
ATOM 729 O O . PRO A 1 96 ? -10.645 3.806 13.350 1.00 87.06 96 PRO A O 1
ATOM 732 N N . GLU A 1 97 ? -11.110 4.154 15.509 1.00 87.62 97 GLU A N 1
ATOM 733 C CA . GLU A 1 97 ? -9.978 5.050 15.731 1.00 87.62 97 GLU A CA 1
ATOM 734 C C . GLU A 1 97 ? -8.635 4.305 15.715 1.00 87.62 97 GLU A C 1
ATOM 736 O O . GLU A 1 97 ? -7.692 4.780 15.083 1.00 87.62 97 GLU A O 1
ATOM 741 N N . HIS A 1 98 ? -8.550 3.124 16.337 1.00 89.88 98 HIS A N 1
ATOM 742 C CA . HIS A 1 98 ? -7.387 2.234 16.235 1.00 89.88 98 HIS A CA 1
ATOM 743 C C . HIS A 1 98 ? -7.083 1.888 14.773 1.00 89.88 98 HIS A C 1
ATOM 745 O O . HIS A 1 98 ? -5.968 2.105 14.294 1.00 89.88 98 HIS A O 1
ATOM 751 N N . ASP A 1 99 ? -8.093 1.415 14.045 1.00 90.94 99 ASP A N 1
ATOM 752 C CA . ASP A 1 99 ? -7.936 0.975 12.660 1.00 90.94 99 ASP A CA 1
ATOM 753 C C . ASP A 1 99 ? -7.554 2.142 11.733 1.00 90.94 99 ASP A C 1
ATOM 755 O O . ASP A 1 99 ? -6.724 1.980 10.838 1.00 90.94 99 ASP A O 1
ATOM 759 N N . MET A 1 100 ? -8.077 3.347 11.991 1.00 93.31 100 MET A N 1
ATOM 760 C CA . MET A 1 100 ? -7.708 4.578 11.285 1.00 93.31 100 MET A CA 1
ATOM 761 C C . MET A 1 100 ? -6.289 5.068 11.636 1.00 93.31 100 MET A C 1
ATOM 763 O O . MET A 1 100 ? -5.592 5.588 10.761 1.00 93.31 100 MET A O 1
ATOM 767 N N . ARG A 1 101 ? -5.824 4.905 12.886 1.00 91.62 101 ARG A N 1
ATOM 768 C CA . ARG A 1 101 ? -4.433 5.209 13.283 1.00 91.62 101 ARG A CA 1
ATOM 769 C C . ARG A 1 101 ? -3.448 4.276 12.563 1.00 91.62 101 ARG A C 1
ATOM 771 O O . ARG A 1 101 ? -2.486 4.762 11.966 1.00 91.62 101 ARG A O 1
ATOM 778 N N . GLU A 1 102 ? -3.720 2.971 12.527 1.00 90.75 102 GLU A N 1
ATOM 779 C CA . GLU A 1 102 ? -2.888 2.001 11.797 1.00 90.75 102 GLU A CA 1
ATOM 780 C C . GLU A 1 102 ? -2.950 2.204 10.270 1.00 90.75 102 GLU A C 1
ATOM 782 O O . GLU A 1 102 ? -1.907 2.192 9.615 1.00 90.75 102 GLU A O 1
ATOM 787 N N . TRP A 1 103 ? -4.117 2.522 9.693 1.00 94.31 103 TRP A N 1
ATOM 788 C CA . TRP A 1 103 ? -4.229 2.900 8.275 1.00 94.31 103 TRP A CA 1
ATOM 789 C C . TRP A 1 103 ? -3.344 4.110 7.921 1.00 94.31 103 TRP A C 1
ATOM 791 O O . TRP A 1 103 ? -2.601 4.061 6.940 1.00 94.31 103 TRP A O 1
ATOM 801 N N . LYS A 1 104 ? -3.343 5.174 8.743 1.00 92.88 104 LYS A N 1
ATOM 802 C CA . LYS A 1 104 ? -2.488 6.365 8.536 1.00 92.88 104 LYS A CA 1
ATOM 803 C C . LYS A 1 104 ? -0.993 6.044 8.606 1.00 92.88 104 LYS A C 1
ATOM 805 O O . LYS A 1 104 ? -0.212 6.594 7.829 1.00 92.88 104 LYS A O 1
ATOM 810 N N . LYS A 1 105 ? -0.593 5.154 9.516 1.00 90.75 105 LYS A N 1
ATOM 811 C CA . LYS A 1 105 ? 0.787 4.669 9.682 1.00 90.75 105 LYS A CA 1
ATOM 812 C C . LYS A 1 105 ? 1.246 3.880 8.449 1.00 90.75 105 LYS A C 1
ATOM 814 O O . LYS A 1 105 ? 2.266 4.229 7.855 1.00 90.75 105 LYS A O 1
ATOM 819 N N . MET A 1 106 ? 0.444 2.911 7.997 1.00 90.62 106 MET A N 1
ATOM 820 C CA . MET A 1 106 ? 0.691 2.153 6.761 1.00 90.62 106 MET A CA 1
ATOM 821 C C . MET A 1 106 ? 0.765 3.059 5.526 1.00 90.62 106 MET A C 1
ATOM 823 O O . MET A 1 106 ? 1.660 2.896 4.694 1.00 90.62 106 MET A O 1
ATOM 827 N N . LEU A 1 107 ? -0.160 4.019 5.404 1.00 93.62 107 LEU A N 1
ATOM 828 C CA . LEU A 1 107 ? -0.197 4.958 4.286 1.00 93.62 107 LEU A CA 1
ATOM 829 C C . LEU A 1 107 ? 1.041 5.860 4.276 1.00 93.62 107 LEU A C 1
ATOM 831 O O . LEU A 1 107 ? 1.657 6.008 3.228 1.00 93.62 107 LEU A O 1
ATOM 835 N N . THR A 1 108 ? 1.443 6.413 5.424 1.00 91.06 108 THR A N 1
ATOM 836 C CA . THR A 1 108 ? 2.642 7.267 5.537 1.00 91.06 108 THR A CA 1
ATOM 837 C C . THR A 1 108 ? 3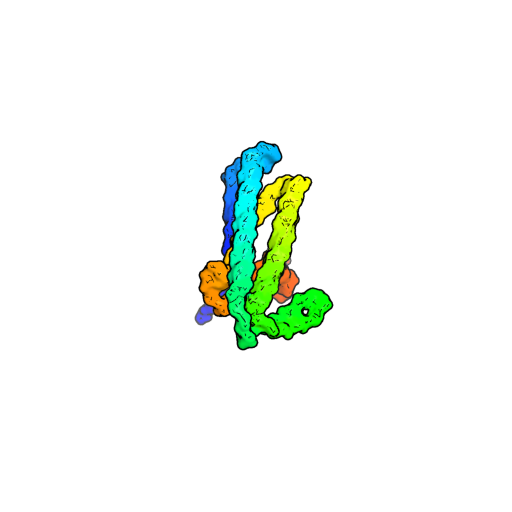.908 6.512 5.119 1.00 91.06 108 THR A C 1
ATOM 839 O O . THR A 1 108 ? 4.687 7.015 4.309 1.00 91.06 108 THR A O 1
ATOM 842 N N . GLN A 1 109 ? 4.084 5.276 5.601 1.00 88.75 109 GLN A N 1
ATOM 843 C CA . GLN A 1 109 ? 5.208 4.418 5.211 1.00 88.75 109 GLN A CA 1
ATOM 844 C C . GLN A 1 109 ? 5.185 4.099 3.706 1.00 88.75 109 GLN A C 1
ATOM 846 O O . GLN A 1 109 ? 6.207 4.204 3.030 1.00 88.75 109 GLN A O 1
ATOM 851 N N . SER A 1 110 ? 4.011 3.766 3.164 1.00 90.38 110 SER A N 1
ATOM 852 C CA . SER A 1 110 ? 3.850 3.430 1.744 1.00 90.38 110 SER A CA 1
ATOM 853 C C . SER A 1 110 ? 4.050 4.641 0.832 1.00 90.38 110 SER A C 1
ATOM 855 O O . SER A 1 110 ? 4.644 4.512 -0.234 1.00 90.38 110 SER A O 1
ATOM 857 N N . ALA A 1 111 ? 3.598 5.827 1.248 1.00 91.06 111 ALA A N 1
ATOM 858 C CA . ALA A 1 111 ? 3.760 7.077 0.512 1.00 91.06 111 ALA A CA 1
ATOM 859 C C . ALA A 1 111 ? 5.236 7.473 0.379 1.00 91.06 111 ALA A C 1
ATOM 861 O O . ALA A 1 111 ? 5.658 7.867 -0.707 1.00 91.06 111 ALA A O 1
ATOM 862 N N . ALA A 1 112 ? 6.041 7.282 1.431 1.00 89.06 112 ALA A N 1
ATOM 863 C CA . ALA A 1 112 ? 7.487 7.480 1.356 1.00 89.06 112 ALA A CA 1
ATOM 864 C C . ALA A 1 112 ? 8.121 6.595 0.263 1.00 89.06 112 ALA A C 1
ATOM 866 O O . ALA A 1 112 ? 8.869 7.098 -0.575 1.00 89.06 112 ALA A O 1
ATOM 867 N N . SER A 1 113 ? 7.761 5.307 0.197 1.00 86.44 113 SER A N 1
ATOM 868 C CA . SER A 1 113 ? 8.220 4.400 -0.868 1.00 86.44 113 SER A CA 1
ATOM 869 C C . SER A 1 113 ? 7.686 4.779 -2.257 1.00 86.44 113 SER A C 1
ATOM 871 O O . SER A 1 113 ? 8.444 4.738 -3.224 1.00 86.44 113 SER A O 1
ATOM 873 N N . MET A 1 114 ? 6.411 5.175 -2.373 1.00 89.12 114 MET A N 1
ATOM 874 C CA . MET A 1 114 ? 5.785 5.587 -3.642 1.00 89.12 114 MET A CA 1
ATOM 875 C C . MET A 1 114 ? 6.345 6.901 -4.209 1.00 89.12 114 MET A C 1
ATOM 877 O O . MET A 1 114 ? 6.225 7.126 -5.407 1.00 89.12 114 MET A O 1
ATOM 881 N N . VAL A 1 115 ? 6.977 7.752 -3.394 1.00 91.94 115 VAL A N 1
ATOM 882 C CA . VAL A 1 115 ? 7.701 8.946 -3.872 1.00 91.94 115 VAL A CA 1
ATOM 883 C C . VAL A 1 115 ? 9.173 8.629 -4.146 1.00 91.94 115 VAL A C 1
ATOM 885 O O . VAL A 1 115 ? 9.699 8.989 -5.201 1.00 91.94 115 VAL A O 1
ATOM 888 N N . LEU A 1 116 ? 9.846 7.932 -3.224 1.00 91.62 116 LEU A N 1
ATOM 889 C CA . LEU A 1 116 ? 11.281 7.660 -3.319 1.00 91.62 116 LEU A CA 1
ATOM 890 C C . LEU A 1 116 ? 11.631 6.760 -4.513 1.00 91.62 116 LEU A C 1
ATOM 892 O O . LEU A 1 116 ? 12.604 7.030 -5.212 1.00 91.62 116 LEU A O 1
ATOM 896 N N . ILE A 1 117 ? 10.847 5.711 -4.772 1.00 90.31 117 ILE A N 1
ATOM 897 C CA . ILE A 1 117 ? 11.181 4.705 -5.791 1.00 90.31 117 ILE A CA 1
ATOM 898 C C . ILE A 1 117 ? 11.082 5.268 -7.224 1.00 90.31 117 ILE A C 1
ATOM 900 O O . ILE A 1 117 ? 12.05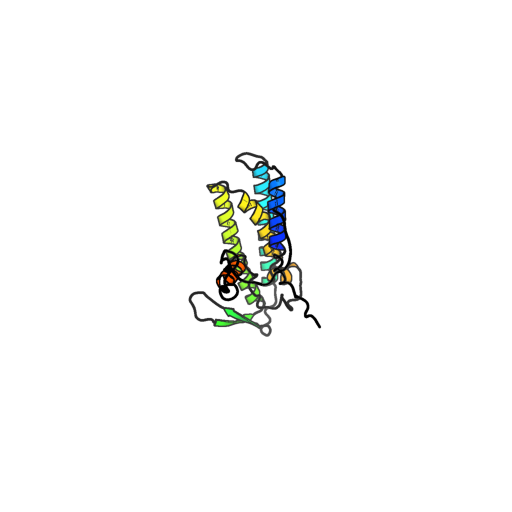2 5.111 -7.971 1.00 90.31 117 ILE A O 1
ATOM 904 N N . PRO A 1 118 ? 10.017 5.997 -7.622 1.00 90.62 118 PRO A N 1
ATOM 905 C CA . PRO A 1 118 ? 9.981 6.682 -8.915 1.00 90.62 118 PRO A CA 1
ATOM 906 C C . PRO A 1 118 ? 11.050 7.770 -9.057 1.00 90.62 118 PRO A C 1
ATOM 908 O O . PRO A 1 118 ? 11.617 7.909 -10.138 1.00 90.62 118 PRO A O 1
ATOM 911 N N . LEU A 1 119 ? 11.382 8.500 -7.983 1.00 91.31 119 LEU A N 1
ATOM 912 C CA . LEU A 1 119 ? 12.472 9.483 -8.006 1.00 91.31 119 LEU A CA 1
ATOM 913 C C . LEU A 1 119 ? 13.825 8.803 -8.246 1.00 91.31 119 LEU A C 1
ATOM 915 O O . LEU A 1 119 ? 14.595 9.257 -9.093 1.00 91.31 119 LEU A O 1
ATOM 919 N N . MET A 1 120 ? 14.103 7.691 -7.558 1.00 89.81 120 MET A N 1
ATOM 920 C CA . MET A 1 120 ? 15.333 6.924 -7.762 1.00 89.81 120 MET A CA 1
ATOM 921 C C . MET A 1 120 ? 15.420 6.347 -9.179 1.00 89.81 120 MET A C 1
ATOM 923 O O . MET A 1 120 ? 16.483 6.399 -9.796 1.00 89.81 120 MET A O 1
ATOM 927 N N . HIS A 1 121 ? 14.301 5.865 -9.722 1.00 88.81 121 HIS A N 1
ATOM 928 C CA . HIS A 1 121 ? 14.224 5.394 -11.102 1.00 88.81 121 HIS A CA 1
ATOM 929 C C . HIS A 1 121 ? 14.431 6.519 -12.125 1.00 88.81 121 HIS A C 1
ATOM 931 O O . HIS A 1 121 ? 15.152 6.335 -13.097 1.00 88.81 121 HIS A O 1
ATOM 937 N N . TYR A 1 122 ? 13.855 7.702 -11.907 1.00 89.50 122 TYR A N 1
ATOM 938 C CA . TYR A 1 122 ? 14.040 8.846 -12.802 1.00 89.50 122 TYR A CA 1
ATOM 939 C C . TYR A 1 122 ? 15.464 9.428 -12.746 1.00 89.50 122 TYR A C 1
ATOM 941 O O . TYR A 1 122 ? 15.944 9.978 -13.733 1.00 89.50 122 TYR A O 1
ATOM 949 N N . LYS A 1 123 ? 16.148 9.326 -11.595 1.00 87.88 123 LYS A N 1
ATOM 950 C CA . LYS A 1 123 ? 17.453 9.969 -11.369 1.00 87.88 123 LYS A CA 1
ATOM 951 C C . LYS A 1 123 ? 18.673 9.063 -11.584 1.00 87.88 123 LYS A C 1
ATOM 953 O O . LYS A 1 123 ? 19.725 9.585 -11.951 1.00 87.88 123 LYS A O 1
ATOM 958 N N . TRP A 1 124 ? 18.544 7.754 -11.358 1.00 86.56 124 TRP A N 1
ATOM 959 C CA . TRP A 1 124 ? 19.627 6.764 -11.496 1.00 86.56 124 TRP A CA 1
ATOM 960 C C . TRP A 1 124 ? 19.233 5.532 -12.328 1.00 86.56 124 TRP A C 1
ATOM 962 O O . TRP A 1 124 ? 19.970 4.553 -12.352 1.00 86.56 124 TRP A O 1
ATOM 972 N N . GLU A 1 125 ? 18.063 5.545 -12.976 1.00 85.31 125 GLU A N 1
ATOM 973 C CA . GLU A 1 125 ? 17.557 4.464 -13.844 1.00 85.31 125 GLU A CA 1
ATOM 974 C C . GLU A 1 125 ? 17.413 3.091 -13.159 1.00 85.31 125 GLU A C 1
ATOM 976 O O . GLU A 1 125 ? 17.218 2.070 -13.812 1.00 85.31 125 GLU A O 1
ATOM 981 N N . TYR A 1 126 ? 17.421 3.050 -11.822 1.00 84.56 126 TYR A N 1
ATOM 982 C CA . TYR A 1 126 ? 17.314 1.808 -11.058 1.00 84.56 126 TYR A CA 1
ATOM 983 C C . TYR A 1 126 ? 15.981 1.096 -11.335 1.00 84.56 126 TYR A C 1
ATOM 985 O O . TYR A 1 126 ? 14.902 1.588 -11.004 1.00 84.56 126 TYR A O 1
ATOM 993 N N . THR A 1 127 ? 16.063 -0.090 -11.936 1.00 85.31 127 THR A N 1
ATOM 994 C CA . THR A 1 127 ? 14.924 -0.932 -12.336 1.00 85.31 127 THR A CA 1
ATOM 995 C C . THR A 1 127 ? 14.526 -1.936 -11.255 1.00 85.31 127 THR A C 1
ATOM 997 O O . THR A 1 127 ? 13.339 -2.148 -11.022 1.00 85.31 127 THR A O 1
ATOM 1000 N N . ILE A 1 128 ? 15.497 -2.497 -10.526 1.00 85.62 128 ILE A N 1
ATOM 1001 C CA . ILE A 1 128 ? 15.266 -3.483 -9.454 1.00 85.62 128 ILE A CA 1
ATOM 1002 C C . ILE A 1 128 ? 14.233 -2.996 -8.407 1.00 85.62 128 ILE A C 1
ATOM 1004 O O . ILE A 1 128 ? 13.324 -3.766 -8.092 1.00 85.62 128 ILE A O 1
ATOM 1008 N N . PRO A 1 129 ? 14.258 -1.738 -7.909 1.00 87.19 129 PRO A N 1
ATOM 1009 C CA . PRO A 1 129 ? 13.243 -1.252 -6.969 1.00 87.19 129 PRO A CA 1
ATOM 1010 C C . PRO A 1 129 ? 11.807 -1.264 -7.518 1.00 87.19 129 PRO A C 1
ATOM 1012 O O . PRO A 1 129 ? 10.872 -1.464 -6.743 1.00 87.19 129 PRO A O 1
ATOM 1015 N N . LEU A 1 130 ? 11.611 -1.098 -8.835 1.00 88.88 130 LEU A N 1
ATOM 1016 C CA . LEU A 1 130 ? 10.287 -1.182 -9.469 1.00 88.88 130 LEU A CA 1
ATOM 1017 C C . LEU A 1 130 ? 9.771 -2.627 -9.471 1.00 88.88 130 LEU A C 1
ATOM 1019 O O . LEU A 1 130 ? 8.600 -2.847 -9.164 1.00 88.88 130 LEU A O 1
ATOM 1023 N N . VAL A 1 131 ? 10.643 -3.603 -9.757 1.00 85.75 131 VAL A N 1
ATOM 1024 C CA . VAL A 1 131 ? 10.311 -5.041 -9.721 1.00 85.75 131 VAL A CA 1
ATOM 1025 C C . VAL A 1 131 ? 9.891 -5.449 -8.308 1.00 85.75 131 VAL A C 1
ATOM 1027 O O . VAL A 1 131 ? 8.805 -5.996 -8.115 1.00 85.75 131 VAL A O 1
ATOM 1030 N N . ILE A 1 132 ? 10.722 -5.120 -7.309 1.00 85.81 132 ILE A N 1
ATOM 1031 C CA . ILE A 1 132 ? 10.468 -5.444 -5.898 1.00 85.81 132 ILE A CA 1
ATOM 1032 C C . ILE A 1 132 ? 9.144 -4.827 -5.443 1.00 85.81 132 ILE A C 1
ATOM 1034 O O . ILE A 1 132 ? 8.287 -5.540 -4.918 1.00 85.81 132 ILE A O 1
ATOM 1038 N N . GLN A 1 133 ? 8.957 -3.519 -5.645 1.00 88.25 133 GLN A N 1
ATOM 1039 C CA . GLN A 1 133 ? 7.807 -2.790 -5.104 1.00 88.25 133 GLN A CA 1
ATOM 1040 C C . GLN A 1 133 ? 6.501 -3.104 -5.844 1.00 88.25 133 GLN A C 1
ATOM 1042 O O . GLN A 1 133 ? 5.449 -3.123 -5.207 1.00 88.25 133 GLN A O 1
ATOM 1047 N N . GLY A 1 134 ? 6.555 -3.404 -7.148 1.00 87.94 134 GLY A N 1
ATOM 1048 C CA . GLY A 1 134 ? 5.383 -3.805 -7.933 1.00 87.94 134 GLY A CA 1
ATOM 1049 C C . GLY A 1 134 ? 4.725 -5.096 -7.426 1.00 87.94 134 GLY A C 1
ATOM 1050 O O . GLY A 1 134 ? 3.504 -5.215 -7.488 1.00 87.94 134 GLY A O 1
ATOM 1051 N N . VAL A 1 135 ? 5.506 -6.019 -6.847 1.00 87.44 135 VAL A N 1
ATOM 1052 C CA . VAL A 1 135 ? 4.985 -7.216 -6.153 1.00 87.44 135 VAL A CA 1
ATOM 1053 C C . VAL A 1 135 ? 4.771 -6.960 -4.661 1.00 87.44 135 VAL A C 1
ATOM 1055 O O . VAL A 1 135 ? 3.692 -7.215 -4.125 1.00 87.44 135 VAL A O 1
ATOM 1058 N N . SER A 1 136 ? 5.800 -6.461 -3.974 1.00 86.62 136 SER A N 1
ATOM 1059 C CA . SER A 1 136 ? 5.831 -6.390 -2.508 1.00 86.62 136 SER A CA 1
ATOM 1060 C C . SER A 1 136 ? 4.858 -5.358 -1.948 1.00 86.62 136 SER A C 1
ATOM 1062 O O . SER A 1 136 ? 4.317 -5.583 -0.873 1.00 86.62 136 SER A O 1
ATOM 1064 N N . GLY A 1 137 ? 4.589 -4.260 -2.665 1.00 87.00 137 GLY A N 1
ATOM 1065 C CA . GLY A 1 137 ? 3.620 -3.239 -2.255 1.00 87.00 137 GLY A CA 1
ATOM 1066 C C . GLY A 1 137 ? 2.210 -3.820 -2.081 1.00 87.00 137 GLY A C 1
ATOM 1067 O O . GLY A 1 137 ? 1.716 -3.862 -0.950 1.00 87.00 137 GLY A O 1
ATOM 1068 N N . PRO A 1 138 ? 1.588 -4.354 -3.153 1.00 90.56 138 PRO A N 1
ATOM 1069 C CA . PRO A 1 138 ? 0.307 -5.049 -3.060 1.00 90.56 138 PRO A CA 1
ATOM 1070 C C . PRO A 1 138 ? 0.326 -6.227 -2.079 1.00 90.56 138 PRO A C 1
ATOM 1072 O O . PRO A 1 138 ? -0.586 -6.360 -1.264 1.00 90.56 138 PRO A O 1
ATOM 1075 N N . LEU A 1 139 ? 1.368 -7.069 -2.114 1.00 89.19 139 LEU A N 1
ATOM 1076 C CA . LEU A 1 139 ? 1.421 -8.289 -1.304 1.00 89.19 139 LEU A CA 1
ATOM 1077 C C . LEU A 1 139 ? 1.507 -7.993 0.201 1.00 89.19 139 LEU A C 1
ATOM 1079 O O . LEU A 1 139 ? 0.786 -8.613 0.984 1.00 89.19 139 LEU A O 1
ATOM 1083 N N . MET A 1 140 ? 2.338 -7.032 0.616 1.00 87.38 140 MET A N 1
ATOM 1084 C CA . MET A 1 140 ? 2.445 -6.614 2.018 1.00 87.38 140 MET A CA 1
ATOM 1085 C C . MET A 1 140 ? 1.183 -5.886 2.488 1.00 87.38 140 MET A C 1
ATOM 1087 O O . MET A 1 140 ? 0.731 -6.134 3.606 1.00 87.38 140 MET A O 1
ATOM 1091 N N . LEU A 1 141 ? 0.573 -5.048 1.638 1.00 90.19 141 LEU A N 1
ATOM 1092 C CA . LEU A 1 141 ? -0.688 -4.380 1.962 1.00 90.19 141 LEU A CA 1
ATOM 1093 C C . LEU A 1 141 ? -1.811 -5.398 2.197 1.00 90.19 141 LEU A C 1
ATOM 1095 O O . LEU A 1 141 ? -2.483 -5.325 3.222 1.00 90.19 141 LEU A O 1
ATOM 1099 N N . LEU A 1 142 ? -1.993 -6.369 1.297 1.00 90.31 142 LEU A N 1
ATOM 1100 C CA . LEU A 1 142 ? -3.022 -7.407 1.430 1.00 90.31 142 LEU A CA 1
ATOM 1101 C C . LEU A 1 142 ? -2.746 -8.371 2.597 1.00 90.31 142 LEU A C 1
ATOM 1103 O O . LEU A 1 142 ? -3.690 -8.825 3.239 1.00 90.31 142 LEU A O 1
ATOM 1107 N N . SER A 1 143 ? -1.474 -8.636 2.912 1.00 87.19 143 SER A N 1
ATOM 1108 C CA . SER A 1 143 ? -1.075 -9.490 4.043 1.00 87.19 143 SER A CA 1
ATOM 1109 C C . SER A 1 143 ? -1.254 -8.826 5.415 1.00 87.19 143 SER A C 1
ATOM 1111 O O . SER A 1 143 ? -1.239 -9.524 6.429 1.00 87.19 143 SER A O 1
ATOM 1113 N N . HIS A 1 144 ? -1.410 -7.501 5.491 1.00 88.75 144 HIS A N 1
ATOM 1114 C CA . HIS A 1 144 ? -1.529 -6.793 6.767 1.00 88.75 144 HIS A CA 1
ATOM 1115 C C . HIS A 1 144 ? -2.837 -7.128 7.503 1.00 88.75 144 HIS A C 1
ATOM 1117 O O . HIS A 1 144 ? -3.891 -7.235 6.878 1.00 88.75 144 HIS A O 1
ATOM 1123 N N . SER A 1 145 ? -2.807 -7.219 8.838 1.00 89.38 145 SER A N 1
ATOM 1124 C CA . SER A 1 145 ? -3.973 -7.597 9.658 1.00 89.38 145 SER A CA 1
ATOM 1125 C C . SER A 1 145 ? -5.194 -6.696 9.431 1.00 89.38 145 SER A C 1
ATOM 1127 O O . SER A 1 145 ? -6.316 -7.190 9.349 1.00 89.38 145 SER A O 1
ATOM 1129 N N . LEU A 1 146 ? -4.969 -5.392 9.220 1.00 89.69 146 LEU A N 1
ATOM 1130 C CA . LEU A 1 146 ? -6.006 -4.430 8.817 1.00 89.69 146 LEU A CA 1
ATOM 1131 C C . LEU A 1 146 ? -6.740 -4.875 7.534 1.00 89.69 146 LEU A C 1
ATOM 1133 O O . LEU A 1 146 ? -7.964 -4.814 7.470 1.00 89.69 146 LEU A O 1
ATOM 1137 N N . SER A 1 147 ? -6.006 -5.355 6.528 1.00 91.25 147 SER A N 1
ATOM 1138 C CA . SER A 1 147 ? -6.557 -5.843 5.257 1.00 91.25 147 SER A CA 1
ATOM 1139 C C . SER A 1 147 ? -7.224 -7.205 5.393 1.00 91.25 147 SER A C 1
ATOM 1141 O O . SER A 1 147 ? -8.272 -7.423 4.789 1.00 91.25 147 SER A O 1
ATOM 1143 N N . GLN A 1 148 ? -6.676 -8.099 6.218 1.00 90.50 148 GLN A N 1
ATOM 1144 C CA . GLN A 1 148 ? -7.304 -9.388 6.514 1.00 90.50 148 GLN A CA 1
ATOM 1145 C C . GLN A 1 148 ? -8.684 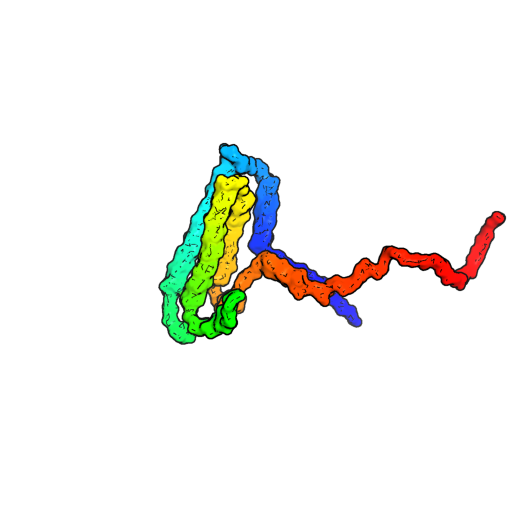-9.202 7.163 1.00 90.50 148 GLN A C 1
ATOM 1147 O O . GLN A 1 148 ? -9.656 -9.806 6.713 1.00 90.50 148 GLN A O 1
ATOM 1152 N N . VAL A 1 149 ? -8.803 -8.298 8.141 1.00 90.12 149 VAL A N 1
ATOM 1153 C CA . VAL A 1 149 ? -10.089 -7.989 8.789 1.00 90.12 149 VAL A CA 1
ATOM 1154 C C . VAL A 1 149 ? -11.028 -7.217 7.849 1.00 90.12 149 VAL A C 1
ATOM 1156 O O . VAL A 1 149 ? -12.174 -7.621 7.669 1.00 90.12 149 VAL A O 1
ATOM 1159 N N . HIS A 1 150 ? -10.573 -6.138 7.197 1.00 91.44 150 HIS A N 1
ATOM 1160 C CA . HIS A 1 150 ? -11.473 -5.268 6.417 1.00 91.44 150 HIS A CA 1
ATOM 1161 C C . HIS A 1 150 ? -11.733 -5.721 4.986 1.00 91.44 150 HIS A C 1
ATOM 1163 O O . HIS A 1 150 ? -12.878 -5.681 4.536 1.00 91.44 150 HIS A O 1
ATOM 1169 N N . LEU A 1 151 ? -10.711 -6.114 4.227 1.00 91.12 151 LEU A N 1
ATOM 1170 C CA . LEU A 1 151 ? -10.888 -6.511 2.825 1.00 91.12 151 LEU A CA 1
ATOM 1171 C C . LEU A 1 151 ? -11.360 -7.966 2.728 1.00 91.12 151 LEU A C 1
ATOM 1173 O O . LEU A 1 151 ? -12.338 -8.224 2.031 1.00 91.12 151 LEU A O 1
ATOM 1177 N N . PHE A 1 152 ? -10.726 -8.875 3.477 1.00 90.94 152 PHE A N 1
ATOM 1178 C CA . PHE A 1 152 ? -11.009 -10.317 3.443 1.00 90.94 152 PHE A CA 1
ATOM 1179 C C . PHE A 1 152 ? -12.014 -10.809 4.503 1.00 90.94 152 PHE A C 1
ATOM 1181 O O . PHE A 1 152 ? -12.311 -12.003 4.540 1.00 90.94 152 PHE A O 1
ATOM 1188 N N . GLY A 1 153 ? -12.543 -9.921 5.354 1.00 85.69 153 GLY A N 1
ATOM 1189 C CA . GLY A 1 153 ? -13.613 -10.241 6.309 1.00 85.69 153 GLY A CA 1
ATOM 1190 C C . GLY A 1 153 ? -13.231 -11.248 7.400 1.00 85.69 153 GLY A C 1
ATOM 1191 O O . GLY A 1 153 ? -14.116 -11.891 7.959 1.00 85.69 153 GLY A O 1
ATOM 1192 N N . GLN A 1 154 ? -11.937 -11.431 7.675 1.00 87.75 154 GLN A N 1
ATOM 1193 C CA . GLN A 1 154 ? -11.470 -12.396 8.671 1.00 87.75 154 GLN A CA 1
ATOM 1194 C C . GLN A 1 154 ? -11.868 -11.966 10.097 1.00 87.75 154 GLN A C 1
ATOM 1196 O O . GLN A 1 154 ? -11.818 -10.769 10.405 1.00 87.75 154 GLN A O 1
ATOM 1201 N N . PRO A 1 155 ? -12.224 -12.912 10.989 1.00 84.12 155 PRO A N 1
ATOM 1202 C CA . PRO A 1 155 ? -12.532 -12.595 12.380 1.00 84.12 155 PRO A CA 1
ATOM 1203 C C . PRO A 1 155 ? -11.309 -11.983 13.073 1.00 84.12 155 PRO A C 1
ATOM 1205 O O . PRO A 1 155 ? -10.178 -12.432 12.892 1.00 84.12 155 PRO A O 1
ATOM 1208 N N . ALA A 1 156 ? -11.535 -10.950 13.887 1.00 81.44 156 ALA A N 1
ATOM 1209 C CA . ALA A 1 156 ? -10.481 -10.229 14.605 1.00 81.44 156 ALA A CA 1
ATOM 1210 C C . ALA A 1 156 ? -10.044 -10.977 15.882 1.00 81.44 156 ALA A C 1
ATOM 1212 O O . ALA A 1 156 ? -10.078 -10.432 16.985 1.00 81.44 156 ALA A O 1
ATOM 1213 N N . GLU A 1 157 ? -9.666 -12.243 15.718 1.00 79.44 157 GLU A N 1
ATOM 1214 C CA . GLU A 1 157 ? -9.343 -13.198 16.779 1.00 79.44 157 GLU A CA 1
ATOM 1215 C C . GLU A 1 157 ? -7.912 -13.735 16.621 1.00 79.44 157 GLU A C 1
ATOM 1217 O O . GLU A 1 157 ? -7.312 -13.663 15.546 1.00 79.44 157 GLU A O 1
ATOM 1222 N N . GLY A 1 158 ? -7.331 -14.259 17.706 1.00 81.56 158 GLY A N 1
ATOM 1223 C CA . GLY A 1 158 ? -5.970 -14.804 17.701 1.00 81.56 158 GLY A CA 1
ATOM 1224 C C . GLY A 1 158 ? -4.937 -13.801 17.169 1.00 81.56 158 GLY A C 1
ATOM 1225 O O . GLY A 1 158 ? -4.752 -12.727 17.736 1.00 81.56 158 GLY A O 1
ATOM 1226 N N . ALA A 1 159 ? -4.276 -14.136 16.056 1.00 74.81 159 ALA A N 1
ATOM 1227 C CA . ALA A 1 159 ? -3.286 -13.272 15.403 1.00 74.81 159 ALA A CA 1
ATOM 1228 C C . ALA A 1 159 ? -3.874 -11.990 14.767 1.00 74.81 159 ALA A C 1
ATOM 1230 O O . ALA A 1 159 ? -3.126 -11.055 14.477 1.00 74.81 159 ALA A O 1
ATOM 1231 N N . LEU A 1 160 ? -5.195 -11.928 14.564 1.00 79.75 160 LEU A N 1
ATOM 1232 C CA . LEU A 1 160 ? -5.916 -10.755 14.053 1.00 79.75 160 LEU A CA 1
ATOM 1233 C C . LEU A 1 160 ? -6.620 -9.951 15.158 1.00 79.75 160 LEU A C 1
ATOM 1235 O O . LEU A 1 160 ? -7.291 -8.960 14.856 1.00 79.75 160 LEU A O 1
ATOM 1239 N N . ALA A 1 161 ? -6.440 -10.324 16.428 1.00 82.19 161 ALA A N 1
ATOM 1240 C CA . ALA A 1 161 ? -6.904 -9.529 17.559 1.00 82.19 161 ALA A CA 1
ATOM 1241 C C . ALA A 1 161 ? -6.230 -8.147 17.593 1.00 82.19 161 ALA A C 1
ATOM 1243 O O . ALA A 1 161 ? -5.045 -7.998 17.288 1.00 82.19 161 ALA A O 1
ATOM 1244 N N . ARG A 1 162 ? -7.001 -7.125 17.978 1.00 83.38 162 ARG A N 1
ATOM 1245 C CA . ARG A 1 162 ? -6.518 -5.749 18.164 1.00 83.38 162 ARG A CA 1
ATOM 1246 C C . ARG A 1 162 ? -6.047 -5.549 19.620 1.00 83.38 162 ARG A C 1
ATOM 1248 O O . ARG A 1 162 ? -6.711 -6.064 20.519 1.00 83.38 162 ARG A O 1
ATOM 1255 N N . PRO A 1 163 ? -4.983 -4.768 19.884 1.00 82.31 163 PRO A N 1
ATOM 1256 C CA . PRO A 1 163 ? -4.176 -4.037 18.913 1.00 82.31 163 PRO A CA 1
ATOM 1257 C C . PRO A 1 163 ? -3.210 -4.954 18.154 1.00 82.31 163 PRO A C 1
ATOM 1259 O O . PRO A 1 163 ? -2.642 -5.884 18.726 1.00 82.31 163 PRO A O 1
ATOM 1262 N N . TRP A 1 164 ? -3.002 -4.683 16.865 1.00 82.81 164 TRP A N 1
ATOM 1263 C CA . TRP A 1 164 ? -2.096 -5.500 16.057 1.00 82.81 164 TRP A CA 1
ATOM 1264 C C . TRP A 1 164 ? -0.635 -5.198 16.394 1.00 82.81 164 TRP A C 1
ATOM 1266 O O . TRP A 1 164 ? -0.218 -4.042 16.465 1.00 82.81 164 TRP A O 1
ATOM 1276 N N . LYS A 1 165 ? 0.166 -6.254 16.554 1.00 74.88 165 LYS A N 1
ATOM 1277 C CA . LYS A 1 165 ? 1.626 -6.127 16.591 1.00 74.88 165 LYS A CA 1
ATOM 1278 C C . LYS A 1 165 ? 2.124 -5.710 15.198 1.00 74.88 165 LYS A C 1
ATOM 1280 O O . LYS A 1 165 ? 1.566 -6.197 14.212 1.00 74.88 165 LYS A O 1
ATOM 1285 N N . PRO A 1 166 ? 3.164 -4.862 15.086 1.00 67.56 166 PRO A N 1
ATOM 1286 C CA . PRO A 1 166 ? 3.812 -4.612 13.803 1.00 67.56 166 PRO A CA 1
ATOM 1287 C C . PRO A 1 166 ? 4.230 -5.942 13.152 1.00 67.56 166 PRO A C 1
ATOM 1289 O O . PRO A 1 166 ? 4.754 -6.809 13.860 1.00 67.56 166 PRO A O 1
ATOM 1292 N N . PRO A 1 167 ? 4.015 -6.139 11.838 1.00 63.06 167 PRO A N 1
ATOM 1293 C CA . PRO A 1 167 ? 4.582 -7.292 11.151 1.00 63.06 167 PRO A CA 1
ATOM 1294 C C . PRO A 1 167 ? 6.116 -7.212 11.243 1.00 63.06 167 PRO A C 1
ATOM 1296 O O . PRO A 1 167 ? 6.658 -6.121 11.046 1.00 63.06 167 PRO A O 1
ATOM 1299 N N . PRO A 1 168 ? 6.820 -8.322 11.537 1.00 59.03 168 PRO A N 1
ATOM 1300 C CA . PRO A 1 168 ? 8.267 -8.299 11.714 1.00 59.03 168 PRO A CA 1
ATOM 1301 C C . PRO A 1 168 ? 8.936 -7.807 10.433 1.00 59.03 168 PRO A C 1
ATOM 1303 O O . PRO A 1 168 ? 8.765 -8.384 9.355 1.00 59.03 168 PRO A O 1
ATOM 1306 N N . THR A 1 169 ? 9.683 -6.716 10.545 1.00 61.78 169 THR A N 1
ATOM 1307 C CA . THR A 1 169 ? 10.461 -6.179 9.435 1.00 61.78 169 THR A CA 1
ATOM 1308 C C . THR A 1 169 ? 11.709 -7.044 9.217 1.00 61.78 169 THR A C 1
ATOM 1310 O O . THR A 1 169 ? 12.178 -7.706 10.147 1.00 61.78 169 THR A O 1
ATOM 1313 N N . PRO A 1 170 ? 12.336 -7.006 8.026 1.00 54.09 170 PRO A N 1
ATOM 1314 C CA . PRO A 1 170 ? 13.656 -7.612 7.831 1.00 54.09 170 PRO A CA 1
ATOM 1315 C C . PRO A 1 170 ? 14.711 -7.073 8.814 1.00 54.09 170 PRO A C 1
ATOM 1317 O O . PRO A 1 170 ? 15.673 -7.767 9.137 1.00 54.09 170 PRO A O 1
ATOM 1320 N N . PHE A 1 171 ? 14.509 -5.851 9.321 1.00 50.78 171 PHE A N 1
ATOM 1321 C CA . PHE A 1 171 ? 15.367 -5.234 10.323 1.00 50.78 171 PHE A CA 1
ATOM 1322 C C . PHE A 1 171 ? 15.134 -5.788 11.735 1.00 50.78 171 PHE A C 1
ATOM 1324 O O . PHE A 1 171 ? 16.074 -5.792 12.514 1.00 50.78 171 PHE A O 1
ATOM 1331 N N . ASP A 1 172 ? 13.953 -6.321 12.069 1.00 55.38 172 ASP A N 1
ATOM 1332 C CA . ASP A 1 172 ? 13.713 -6.976 13.367 1.00 55.38 172 ASP A CA 1
ATOM 1333 C C . ASP A 1 172 ? 14.415 -8.338 13.452 1.00 55.38 172 ASP A C 1
ATOM 1335 O O . ASP A 1 172 ? 14.943 -8.698 14.501 1.00 55.38 172 ASP A O 1
ATOM 1339 N N . GLY A 1 173 ? 14.496 -9.070 12.333 1.00 56.53 173 GLY A N 1
ATOM 1340 C CA . GLY A 1 173 ? 15.312 -10.285 12.235 1.00 56.53 173 GLY A CA 1
ATOM 1341 C C . GLY A 1 173 ? 16.808 -9.992 12.393 1.00 56.53 173 GLY A C 1
ATOM 1342 O O . GLY A 1 173 ? 17.497 -10.681 13.142 1.00 56.53 173 GLY A O 1
ATOM 1343 N N . LEU A 1 174 ? 17.295 -8.922 11.750 1.00 47.25 174 LEU A N 1
ATOM 1344 C CA . LEU A 1 174 ? 18.671 -8.449 11.918 1.00 47.25 174 LEU A CA 1
ATOM 1345 C C . LEU A 1 174 ? 18.926 -7.963 13.352 1.00 47.25 174 LEU A C 1
ATOM 1347 O O . LEU A 1 174 ? 19.912 -8.351 13.964 1.00 47.25 174 LEU A O 1
ATOM 1351 N N . LYS A 1 175 ? 18.017 -7.160 13.911 1.00 49.12 175 LYS A N 1
ATOM 1352 C CA . LYS A 1 175 ? 18.099 -6.640 15.275 1.00 49.12 175 LYS A CA 1
ATOM 1353 C C . LYS A 1 175 ? 18.149 -7.779 16.292 1.00 49.12 175 LYS A C 1
ATOM 1355 O O . LYS A 1 175 ? 19.040 -7.772 17.130 1.00 49.12 175 LYS A O 1
ATOM 1360 N N . LYS A 1 176 ? 17.291 -8.799 16.166 1.00 52.72 176 LYS A N 1
ATOM 1361 C CA . LYS A 1 176 ? 17.349 -9.994 17.018 1.00 52.72 176 LYS A CA 1
ATOM 1362 C C . LYS A 1 176 ? 18.711 -10.702 16.917 1.00 52.72 176 LYS A C 1
ATOM 1364 O O . LYS A 1 176 ? 19.295 -11.029 17.944 1.00 52.72 176 LYS A O 1
ATOM 1369 N N . ALA A 1 177 ? 19.258 -10.858 15.710 1.00 50.22 177 ALA A N 1
ATOM 1370 C CA . ALA A 1 177 ? 20.588 -11.443 15.498 1.00 50.22 177 ALA A CA 1
ATOM 1371 C C . ALA A 1 177 ? 21.761 -10.593 16.046 1.00 50.22 177 ALA A C 1
ATOM 1373 O O . ALA A 1 177 ? 22.873 -11.101 16.153 1.00 50.22 177 ALA A O 1
ATOM 1374 N N . PHE A 1 178 ? 21.527 -9.323 16.399 1.00 50.31 178 PHE A N 1
ATOM 1375 C CA . PHE A 1 178 ? 22.487 -8.441 17.076 1.00 50.31 178 PHE A CA 1
ATOM 1376 C C . PHE A 1 178 ? 22.184 -8.247 18.581 1.00 50.31 178 PHE A C 1
ATOM 1378 O O . PHE A 1 178 ? 23.071 -7.827 19.320 1.00 50.31 178 PHE A O 1
ATOM 1385 N N . GLU A 1 179 ? 20.967 -8.557 19.048 1.00 45.44 179 GLU A N 1
ATOM 1386 C CA . GLU A 1 179 ? 20.551 -8.500 20.463 1.00 45.44 179 GLU A CA 1
ATOM 1387 C C . GLU A 1 179 ? 20.705 -9.842 21.211 1.00 45.44 179 GLU A C 1
ATOM 1389 O O . GLU A 1 179 ? 20.726 -9.836 22.439 1.00 45.44 179 GLU A O 1
ATOM 1394 N N . GLU A 1 180 ? 20.888 -10.973 20.513 1.00 51.06 180 GLU A N 1
ATOM 1395 C CA . GLU A 1 180 ? 21.229 -12.287 21.104 1.00 51.06 180 GLU A CA 1
ATOM 1396 C C . GLU A 1 180 ? 22.690 -12.751 20.811 1.00 51.06 180 GLU A C 1
ATOM 1398 O O . GLU A 1 180 ? 22.891 -13.864 20.318 1.00 51.06 180 GLU A O 1
ATOM 1403 N N . PRO A 1 181 ? 23.755 -11.970 21.108 1.00 43.53 181 PRO A N 1
ATOM 1404 C CA . PRO A 1 181 ? 25.138 -12.425 20.902 1.00 43.53 181 PRO A CA 1
ATOM 1405 C C . PRO A 1 181 ? 25.602 -13.474 21.936 1.00 43.53 181 PRO A C 1
ATOM 1407 O O . PRO A 1 181 ? 26.563 -14.202 21.692 1.00 43.53 181 PRO A O 1
ATOM 1410 N N . GLU A 1 182 ? 24.933 -13.578 23.090 1.00 44.88 182 GLU A N 1
ATOM 1411 C CA . GLU A 1 182 ? 25.403 -14.330 24.270 1.00 44.88 182 GLU A CA 1
ATOM 1412 C C . GLU A 1 182 ? 24.978 -15.818 24.302 1.00 44.88 182 GLU A C 1
ATOM 1414 O O . GLU A 1 182 ? 24.965 -16.449 25.353 1.00 44.88 182 GLU A O 1
ATOM 1419 N N . ALA A 1 183 ? 24.640 -16.406 23.148 1.00 39.81 183 ALA A N 1
ATOM 1420 C CA . ALA A 1 183 ? 24.327 -17.840 23.022 1.00 39.81 183 ALA A CA 1
ATOM 1421 C C . ALA A 1 183 ? 25.229 -18.602 22.028 1.00 39.81 183 ALA A C 1
ATOM 1423 O O . ALA A 1 183 ? 25.218 -19.831 22.010 1.00 39.81 183 ALA A O 1
ATOM 1424 N N . ALA A 1 184 ? 26.028 -17.894 21.220 1.00 37.22 184 ALA A N 1
ATOM 1425 C CA . ALA A 1 184 ? 26.930 -18.481 20.218 1.00 37.22 184 ALA A CA 1
ATOM 1426 C C . ALA A 1 184 ? 28.428 -18.291 20.547 1.00 37.22 184 ALA A C 1
ATOM 1428 O O . ALA A 1 184 ? 29.293 -18.679 19.765 1.00 37.22 184 ALA A O 1
ATOM 1429 N N . ALA A 1 185 ? 28.746 -17.689 21.698 1.00 41.78 185 ALA A N 1
ATOM 1430 C CA . ALA A 1 185 ? 30.098 -17.295 22.094 1.00 41.78 185 ALA A CA 1
ATOM 1431 C C . ALA A 1 185 ? 30.781 -18.317 23.032 1.00 41.78 185 ALA A C 1
ATOM 1433 O O . ALA A 1 185 ? 31.181 -17.987 24.147 1.00 41.78 185 ALA A O 1
ATOM 1434 N N . ALA A 1 186 ? 30.943 -19.559 22.567 1.00 29.12 186 ALA A N 1
ATOM 1435 C CA . ALA A 1 186 ? 31.833 -20.560 23.170 1.00 29.12 186 ALA A CA 1
ATOM 1436 C C . ALA A 1 186 ? 32.695 -21.206 22.060 1.00 29.12 186 ALA A C 1
ATOM 1438 O O . ALA A 1 186 ? 32.225 -21.324 20.927 1.00 29.12 186 ALA A O 1
ATOM 1439 N N . PRO A 1 187 ? 33.979 -21.522 22.312 1.0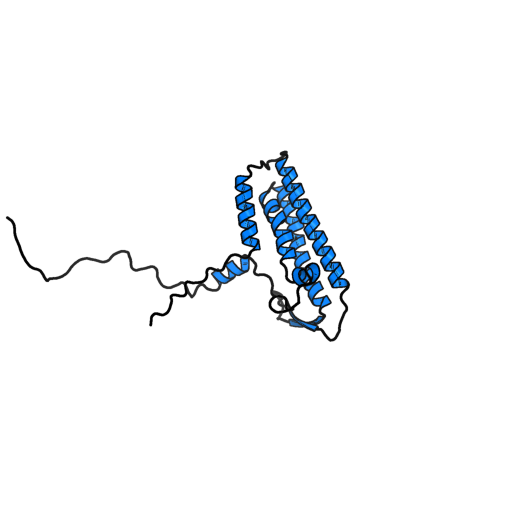0 34.41 187 PRO A N 1
ATOM 1440 C CA . PRO A 1 187 ? 35.006 -21.301 21.294 1.00 34.41 187 PRO A CA 1
ATOM 1441 C C . PRO A 1 187 ? 35.141 -22.410 20.246 1.00 34.41 187 PRO A C 1
ATOM 1443 O O . PRO A 1 187 ? 35.240 -23.595 20.558 1.00 34.41 187 PRO A O 1
ATOM 1446 N N . ALA A 1 188 ? 35.306 -21.989 18.991 1.00 38.88 188 ALA A N 1
ATOM 1447 C CA . ALA A 1 188 ? 35.767 -22.828 17.888 1.00 38.88 188 ALA A CA 1
ATOM 1448 C C . ALA A 1 188 ? 37.302 -23.020 17.923 1.00 38.88 188 ALA A C 1
ATOM 1450 O O . ALA A 1 188 ? 37.996 -22.692 16.964 1.00 38.88 188 ALA A O 1
ATOM 1451 N N . GLU A 1 189 ? 37.840 -23.539 19.032 1.00 36.31 189 GLU A N 1
ATOM 1452 C CA . GLU A 1 189 ? 39.284 -23.750 19.212 1.00 36.31 189 GLU A CA 1
ATOM 1453 C C . GLU A 1 189 ? 39.597 -25.069 19.943 1.00 36.31 189 GLU A C 1
ATOM 1455 O O . GLU A 1 189 ? 39.814 -25.084 21.150 1.00 36.31 189 GLU A O 1
ATOM 1460 N N . GLN A 1 190 ? 39.618 -26.184 19.195 1.00 31.75 190 GLN A N 1
ATOM 1461 C CA . GLN A 1 190 ? 40.421 -27.391 19.493 1.00 31.75 190 GLN A CA 1
ATOM 1462 C C . GLN A 1 190 ? 40.376 -28.405 18.328 1.00 31.75 190 GLN A C 1
ATOM 1464 O O . GLN A 1 190 ? 39.803 -29.488 18.419 1.00 31.75 190 GLN A O 1
ATOM 1469 N N . ALA A 1 191 ? 40.980 -28.041 17.191 1.00 30.06 191 ALA A N 1
ATOM 1470 C CA . ALA A 1 191 ? 41.155 -28.946 16.042 1.00 30.06 191 ALA A CA 1
ATOM 1471 C C . ALA A 1 191 ? 42.447 -28.685 15.233 1.00 30.06 191 ALA A C 1
ATOM 1473 O O . ALA A 1 191 ? 42.553 -29.102 14.081 1.00 30.06 191 ALA A O 1
ATOM 1474 N N . ALA A 1 192 ? 43.428 -27.980 15.811 1.00 33.75 192 ALA A N 1
ATOM 1475 C CA . ALA A 1 192 ? 44.643 -27.555 15.113 1.00 33.75 192 ALA A CA 1
ATOM 1476 C C . ALA A 1 192 ? 45.884 -27.554 16.029 1.00 33.75 192 ALA A C 1
ATOM 1478 O O . ALA A 1 192 ? 46.377 -26.501 16.418 1.00 33.75 192 ALA A O 1
ATOM 1479 N N . GLY A 1 193 ? 46.410 -28.751 16.311 1.00 25.22 193 GLY A N 1
ATOM 1480 C CA . GLY A 1 193 ? 47.767 -28.950 16.835 1.00 25.22 193 GLY A CA 1
ATOM 1481 C C . GLY A 1 193 ? 47.902 -29.161 18.347 1.00 25.22 193 GLY A C 1
ATOM 1482 O O . GLY A 1 193 ? 47.743 -28.232 19.128 1.00 25.22 193 GLY A O 1
ATOM 1483 N N . ASP A 1 194 ? 48.336 -30.367 18.719 1.00 28.70 194 ASP A N 1
ATOM 1484 C CA . ASP A 1 194 ? 49.421 -30.562 19.690 1.00 28.70 194 ASP A CA 1
ATOM 1485 C C . ASP A 1 194 ? 50.239 -31.822 19.302 1.00 28.70 194 ASP A C 1
ATOM 1487 O O . ASP A 1 194 ? 49.867 -32.562 18.384 1.00 28.70 194 ASP A O 1
ATOM 1491 N N . ALA A 1 195 ? 51.387 -32.018 19.952 1.00 26.69 195 ALA A N 1
ATOM 1492 C CA . ALA A 1 195 ? 52.327 -33.134 19.829 1.00 26.69 195 ALA A CA 1
ATOM 1493 C C . ALA A 1 195 ? 51.740 -34.485 20.335 1.00 26.69 195 ALA A C 1
ATOM 1495 O O . ALA A 1 195 ? 50.632 -34.550 20.853 1.00 26.69 195 ALA A O 1
ATOM 1496 N N . GLY A 1 196 ? 52.396 -35.649 20.229 1.00 23.81 196 GLY A N 1
ATOM 1497 C CA . GLY A 1 196 ? 53.733 -35.973 19.713 1.00 23.81 196 GLY A CA 1
ATOM 1498 C C . GLY A 1 196 ? 54.612 -36.674 20.767 1.00 23.81 196 GLY A C 1
ATOM 1499 O O . GLY A 1 196 ? 55.465 -36.039 21.377 1.00 23.81 196 GLY A O 1
ATOM 1500 N N . GLY A 1 197 ? 54.423 -37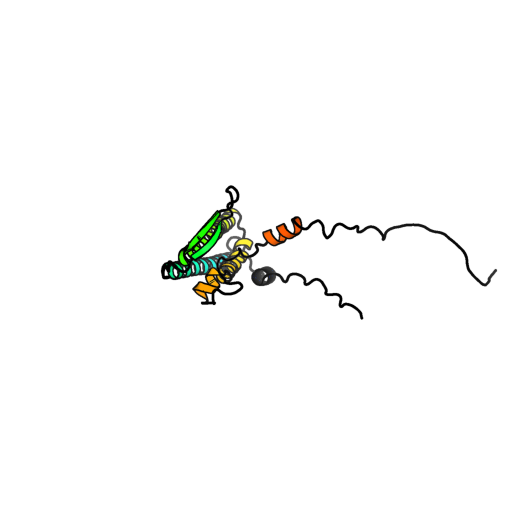.996 20.927 1.00 24.56 197 GLY A N 1
ATOM 1501 C CA . GLY A 1 197 ? 55.064 -38.855 21.950 1.00 24.56 197 GLY A CA 1
ATOM 1502 C C . GLY A 1 197 ? 54.340 -38.818 23.310 1.00 24.56 197 GLY A C 1
ATOM 1503 O O . GLY A 1 197 ? 53.708 -37.821 23.628 1.00 24.56 197 GLY A O 1
ATOM 1504 N N . ASP A 1 198 ? 54.347 -39.838 24.177 1.00 27.80 198 ASP A N 1
ATOM 1505 C CA . ASP A 1 198 ? 54.694 -41.282 24.108 1.00 27.80 198 ASP A CA 1
ATOM 1506 C C . ASP A 1 198 ? 53.847 -41.974 25.248 1.00 27.80 198 ASP A C 1
ATOM 1508 O O . ASP A 1 198 ? 53.084 -41.285 25.918 1.00 27.80 198 ASP A O 1
ATOM 1512 N N . ALA A 1 199 ? 53.816 -43.273 25.590 1.00 28.41 199 ALA A N 1
ATOM 1513 C CA . ALA A 1 199 ? 54.727 -44.386 25.351 1.00 28.41 199 ALA A CA 1
ATOM 1514 C C . ALA A 1 199 ? 54.085 -45.783 25.501 1.00 28.41 199 ALA A C 1
ATOM 1516 O O . ALA A 1 199 ? 53.106 -45.979 26.215 1.00 28.41 199 ALA A O 1
ATOM 1517 N N . LYS A 1 20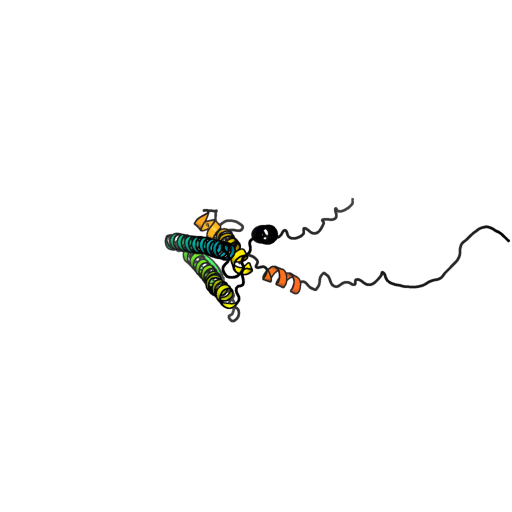0 ? 54.775 -46.786 24.934 1.00 28.19 200 LYS A N 1
ATOM 1518 C CA . LYS A 1 200 ? 54.806 -48.207 25.361 1.00 28.19 200 LYS A CA 1
ATOM 1519 C C . LYS A 1 200 ? 53.475 -48.918 25.700 1.00 28.19 200 LYS A C 1
ATOM 1521 O O . LYS A 1 200 ? 53.088 -49.034 26.861 1.00 28.19 200 LYS A O 1
ATOM 1526 N N . LYS A 1 201 ? 53.056 -49.782 24.771 1.00 29.97 201 LYS A N 1
ATOM 1527 C CA . LYS A 1 201 ? 53.217 -51.249 24.933 1.00 29.97 201 LYS A CA 1
ATOM 1528 C C . LYS A 1 201 ? 53.156 -51.917 23.557 1.00 29.97 201 LYS A C 1
ATOM 1530 O O . LYS A 1 201 ? 52.427 -51.452 22.694 1.00 29.97 201 LYS A O 1
ATOM 1535 N N . GLY A 1 202 ? 53.933 -52.975 23.321 1.00 26.91 202 GLY A N 1
ATOM 1536 C CA . GLY A 1 202 ? 54.051 -53.562 21.978 1.00 26.91 202 GLY A CA 1
ATOM 1537 C C . GLY A 1 202 ? 54.318 -55.062 21.974 1.00 26.91 202 GLY A C 1
ATOM 1538 O O . GLY A 1 202 ? 54.431 -55.678 23.032 1.00 26.91 202 GLY A O 1
ATOM 1539 N N . SER A 1 203 ? 54.451 -55.645 20.777 1.00 31.38 203 SER A N 1
ATOM 1540 C CA . SER A 1 203 ? 55.053 -56.969 20.575 1.00 31.38 203 SER A CA 1
ATOM 1541 C C . SER A 1 203 ? 55.466 -57.210 19.115 1.00 31.38 203 SER A C 1
ATOM 1543 O O . SER A 1 203 ? 54.771 -56.809 18.191 1.00 31.38 203 SER A O 1
ATOM 1545 N N . SER A 1 204 ? 56.543 -57.984 18.949 1.00 32.91 204 SER A N 1
ATOM 1546 C CA . SER A 1 204 ? 56.869 -58.829 17.785 1.00 32.91 204 SER A CA 1
ATOM 1547 C C . SER A 1 204 ? 57.285 -58.231 16.421 1.00 32.91 204 SER A C 1
ATOM 1549 O O . SER A 1 204 ? 56.470 -57.887 15.578 1.00 32.91 204 SER A O 1
ATOM 1551 N N . LYS A 1 205 ? 58.571 -58.496 16.126 1.00 32.62 205 LYS A N 1
ATOM 1552 C CA . LYS A 1 205 ? 59.087 -59.196 14.920 1.00 32.62 205 LYS A CA 1
ATOM 1553 C C . LYS A 1 205 ? 59.428 -58.416 13.624 1.00 32.62 205 LYS A C 1
ATOM 1555 O O . LYS A 1 205 ? 58.685 -58.428 12.654 1.00 32.62 205 LYS A O 1
ATOM 1560 N N . LYS A 1 206 ? 60.745 -58.162 13.516 1.00 32.06 206 LYS A N 1
ATOM 1561 C CA . LYS A 1 206 ? 61.678 -58.910 12.626 1.00 32.06 206 LYS A CA 1
ATOM 1562 C C . LYS A 1 206 ? 61.644 -58.616 11.111 1.00 32.06 206 LYS A C 1
ATOM 1564 O O . LYS A 1 206 ? 60.937 -59.303 10.374 1.00 32.06 206 LYS A O 1
ATOM 1569 N N . LYS A 1 207 ? 62.671 -57.893 10.634 1.00 32.06 207 LYS A N 1
ATOM 1570 C CA . LYS A 1 207 ? 63.649 -58.434 9.656 1.00 32.06 207 LYS A CA 1
ATOM 1571 C C . LYS A 1 207 ? 64.905 -57.558 9.501 1.00 32.06 207 LYS A C 1
ATOM 1573 O O . LYS A 1 207 ? 64.757 -56.353 9.402 1.00 32.06 207 LYS A O 1
ATOM 1578 N N . LYS A 1 208 ? 66.053 -58.250 9.399 1.00 32.03 208 LYS A N 1
ATOM 1579 C CA . LYS A 1 208 ? 67.392 -57.819 8.942 1.00 32.03 208 LYS A CA 1
ATOM 1580 C C . LYS A 1 208 ? 67.875 -56.444 9.406 1.00 32.03 208 LYS A C 1
ATOM 1582 O O . LYS A 1 208 ? 67.630 -55.466 8.677 1.00 32.03 208 LYS A O 1
#

Radius of gyration: 27.71 Å; chains: 1; bounding box: 88×70×53 Å

InterPro domains:
  IPR012098 SRP-independent targeting protein 3 [PF10032] (18-191)
  IPR012098 SRP-independent targeting protein 3 [PTHR28112] (18-201)

Secondary structure (DSSP, 8-state):
-PPP-------PPPHHHHHHHHHHHHHHHS----STT-HHHHHHHHHHHHHHHHHHHHHHHHHHHHHTS---TT-EEEEEE--TTS--EEEEEEHHHHHHHHHHHHHHHHHHHHHHHHHHHHHH---HHHHHHHHHHHHHHHHSHHHHHHTS---S-GGGPSSPPPPPPHHHHHHHHHH-GGGS-S---SSS----------------

Organism: Emiliania huxleyi (strain CCMP1516) (NCBI:txid280463)